Protein AF-A0A6C0JSK7-F1 (afdb_monomer_lite)

Structure (mmCIF, N/CA/C/O backbone):
data_AF-A0A6C0JSK7-F1
#
_entry.id   AF-A0A6C0JSK7-F1
#
loop_
_atom_site.group_PDB
_atom_site.id
_atom_site.type_symbol
_atom_site.label_atom_id
_atom_site.label_alt_id
_atom_site.label_comp_id
_atom_site.label_asym_id
_atom_site.label_entity_id
_atom_site.label_seq_id
_atom_site.pdbx_PDB_ins_code
_atom_site.Cartn_x
_atom_site.Cartn_y
_atom_site.Cartn_z
_atom_site.occupancy
_atom_site.B_iso_or_equiv
_atom_site.auth_seq_id
_atom_site.auth_comp_id
_atom_site.auth_asym_id
_atom_site.auth_atom_id
_atom_site.pdbx_PDB_model_num
ATOM 1 N N . MET A 1 1 ? -28.215 -14.464 7.475 1.00 39.47 1 MET A N 1
ATOM 2 C CA . MET A 1 1 ? -27.024 -13.595 7.660 1.00 39.47 1 MET A CA 1
ATOM 3 C C . MET A 1 1 ? -25.759 -14.105 6.947 1.00 39.47 1 MET A C 1
ATOM 5 O O . MET A 1 1 ? -24.919 -13.286 6.606 1.00 39.47 1 MET A O 1
ATOM 9 N N . THR A 1 2 ? -25.607 -15.402 6.641 1.00 40.16 2 THR A N 1
ATOM 10 C CA . THR A 1 2 ? -24.407 -15.973 5.979 1.00 40.16 2 THR A CA 1
ATOM 11 C C . THR A 1 2 ? -24.260 -15.628 4.491 1.00 40.16 2 THR A C 1
ATOM 13 O O . THR A 1 2 ? -23.139 -15.473 4.009 1.00 40.16 2 THR A O 1
ATOM 16 N N . THR A 1 3 ? -25.364 -15.455 3.760 1.00 34.56 3 THR A N 1
ATOM 17 C CA . THR A 1 3 ? -25.330 -15.153 2.319 1.00 34.56 3 THR A CA 1
ATOM 18 C C . THR A 1 3 ? -24.843 -13.730 2.043 1.00 34.56 3 THR A C 1
ATOM 20 O O . THR A 1 3 ? -23.932 -13.567 1.243 1.00 34.56 3 THR A O 1
ATOM 23 N N . GLN A 1 4 ? -25.347 -12.718 2.768 1.00 32.22 4 GLN A N 1
ATOM 24 C CA . GLN A 1 4 ? -24.944 -11.312 2.585 1.00 32.22 4 GLN A CA 1
ATOM 25 C C . GLN A 1 4 ? -23.478 -11.043 2.968 1.00 32.22 4 GLN A C 1
ATOM 27 O O . GLN A 1 4 ? -22.798 -10.302 2.262 1.00 32.22 4 GLN A O 1
ATOM 32 N N . ALA A 1 5 ? -22.963 -11.688 4.024 1.00 42.12 5 ALA A N 1
ATOM 33 C CA . ALA A 1 5 ? -21.549 -11.592 4.400 1.00 42.12 5 ALA A CA 1
ATOM 34 C C . ALA A 1 5 ? -20.620 -12.209 3.333 1.00 42.12 5 ALA A C 1
ATOM 36 O O . ALA A 1 5 ? -19.586 -11.630 3.002 1.00 42.12 5 ALA A O 1
ATOM 37 N N . LYS A 1 6 ? -21.018 -13.339 2.723 1.00 45.12 6 LYS A N 1
ATOM 38 C CA . LYS A 1 6 ? -20.301 -13.928 1.577 1.00 45.12 6 LYS A CA 1
ATOM 39 C C . LYS A 1 6 ? -20.329 -13.018 0.346 1.00 45.12 6 LYS A C 1
ATOM 41 O O . LYS A 1 6 ? -19.304 -12.870 -0.315 1.00 45.12 6 LYS A O 1
ATOM 46 N N . THR A 1 7 ? -21.469 -12.389 0.042 1.00 53.38 7 THR A N 1
ATOM 47 C CA . THR A 1 7 ? -21.585 -11.482 -1.113 1.00 53.38 7 THR A CA 1
ATOM 48 C C . THR A 1 7 ? -20.733 -10.223 -0.946 1.00 53.38 7 THR A C 1
ATOM 50 O O . THR A 1 7 ? -20.185 -9.736 -1.931 1.00 53.38 7 THR A O 1
ATOM 53 N N . GLN A 1 8 ? -20.585 -9.704 0.279 1.00 61.31 8 GLN A N 1
ATOM 54 C CA . GLN A 1 8 ? -19.670 -8.589 0.546 1.00 61.31 8 GLN A CA 1
ATOM 55 C C . GLN A 1 8 ? -18.198 -8.995 0.400 1.00 61.31 8 GLN A C 1
ATOM 57 O O . GLN A 1 8 ? -17.442 -8.266 -0.234 1.00 61.31 8 GLN A O 1
ATOM 62 N N . GLY A 1 9 ? -17.808 -10.185 0.874 1.00 77.75 9 GLY A N 1
ATOM 63 C CA . GLY A 1 9 ? -16.445 -10.697 0.686 1.00 77.75 9 GLY A CA 1
ATOM 64 C C . GLY A 1 9 ? -16.059 -10.856 -0.790 1.00 77.75 9 GLY A C 1
ATOM 65 O O . GLY A 1 9 ? -14.991 -10.414 -1.193 1.00 77.75 9 GLY A O 1
ATOM 66 N N . ALA A 1 10 ? -16.943 -11.412 -1.624 1.00 88.75 10 ALA A N 1
ATOM 67 C CA . ALA A 1 10 ? -16.668 -11.581 -3.056 1.00 88.75 10 ALA A CA 1
ATOM 68 C C . ALA A 1 10 ? -16.502 -10.240 -3.797 1.00 88.75 10 ALA A C 1
ATOM 70 O O . ALA A 1 10 ? -15.598 -10.096 -4.618 1.00 88.75 10 ALA A O 1
ATOM 71 N N . LYS A 1 11 ? -17.343 -9.243 -3.483 1.00 92.69 11 LYS A N 1
ATOM 72 C CA . LYS A 1 11 ? -17.223 -7.886 -4.045 1.00 92.69 11 LYS A CA 1
ATOM 73 C C . LYS A 1 11 ? -15.916 -7.216 -3.634 1.00 92.69 11 LYS A C 1
ATOM 75 O O . LYS A 1 11 ? -15.289 -6.578 -4.471 1.00 92.69 11 LYS A O 1
ATOM 80 N N . ALA A 1 12 ? -15.502 -7.396 -2.381 1.00 91.88 12 ALA A N 1
ATOM 81 C CA . ALA A 1 12 ? -14.246 -6.859 -1.881 1.00 91.88 12 ALA A CA 1
ATOM 82 C C . ALA A 1 12 ? -13.038 -7.461 -2.617 1.00 91.88 12 ALA A C 1
ATOM 84 O O . ALA A 1 12 ? -12.187 -6.724 -3.098 1.00 91.88 12 ALA A O 1
ATOM 85 N N . LEU A 1 13 ? -13.002 -8.787 -2.796 1.00 96.69 13 LEU A N 1
ATOM 86 C CA . LEU A 1 13 ? -11.926 -9.455 -3.541 1.00 96.69 13 LEU A CA 1
ATOM 87 C C . LEU A 1 13 ? -11.869 -9.019 -5.010 1.00 96.69 13 LEU A C 1
ATOM 89 O O . LEU A 1 13 ? -10.784 -8.788 -5.536 1.00 96.69 13 LEU A O 1
ATOM 93 N N . LEU A 1 14 ? -13.022 -8.868 -5.669 1.00 97.38 14 LEU A N 1
ATOM 94 C CA . LEU A 1 14 ? -13.073 -8.364 -7.042 1.00 97.38 14 LEU A CA 1
ATOM 95 C C . LEU A 1 14 ? -12.585 -6.911 -7.135 1.00 97.38 14 LEU A C 1
ATOM 97 O O . LEU A 1 14 ? -11.851 -6.574 -8.058 1.00 97.38 14 LEU A O 1
ATOM 101 N N . ALA A 1 15 ? -12.965 -6.060 -6.182 1.00 97.19 15 ALA A N 1
ATOM 102 C CA . ALA A 1 15 ? -12.489 -4.683 -6.119 1.00 97.19 15 ALA A CA 1
ATOM 103 C C . ALA A 1 15 ? -10.963 -4.622 -5.937 1.00 97.19 15 ALA A C 1
ATOM 105 O O . ALA A 1 15 ? -10.293 -3.890 -6.656 1.00 97.19 15 ALA A O 1
ATOM 106 N N . GLU A 1 16 ? -10.392 -5.450 -5.063 1.00 97.88 16 GLU A N 1
ATOM 107 C CA . GLU A 1 16 ? -8.939 -5.536 -4.880 1.00 97.88 16 GLU A CA 1
ATOM 108 C C . GLU A 1 16 ? -8.206 -6.065 -6.117 1.00 97.88 16 GLU A C 1
ATOM 110 O O . GLU A 1 16 ? -7.149 -5.545 -6.474 1.00 97.88 16 GLU A O 1
ATOM 115 N N . PHE A 1 17 ? -8.790 -7.042 -6.815 1.00 98.25 17 PHE A N 1
ATOM 116 C CA . PHE A 1 17 ? -8.276 -7.528 -8.095 1.00 98.25 17 PHE A CA 1
ATOM 117 C C . PHE A 1 17 ? -8.250 -6.415 -9.153 1.00 98.25 17 PHE A C 1
ATOM 119 O O . PHE A 1 17 ? -7.208 -6.167 -9.755 1.00 98.25 17 PHE A O 1
ATOM 126 N N . ILE A 1 18 ? -9.371 -5.708 -9.354 1.00 98.00 18 ILE A N 1
ATOM 127 C CA . ILE A 1 18 ? -9.482 -4.625 -10.348 1.00 98.00 18 ILE A CA 1
ATOM 128 C C . ILE A 1 18 ? -8.560 -3.458 -9.983 1.00 98.00 18 ILE A C 1
ATOM 130 O O . ILE A 1 18 ? -7.853 -2.940 -10.846 1.00 98.00 18 ILE A O 1
ATOM 134 N N . GLY A 1 19 ? -8.544 -3.056 -8.711 1.00 97.56 19 GLY A N 1
ATOM 135 C CA . GLY A 1 19 ? -7.705 -1.963 -8.233 1.00 97.56 19 GLY A CA 1
ATOM 136 C C . GLY A 1 19 ? -6.220 -2.264 -8.409 1.00 97.56 19 GLY A C 1
ATOM 137 O O . GLY A 1 19 ? -5.474 -1.417 -8.896 1.00 97.56 19 GLY A O 1
ATOM 138 N N . SER A 1 20 ? -5.790 -3.488 -8.085 1.00 97.12 20 SER A N 1
ATOM 139 C CA . SER A 1 20 ? -4.395 -3.889 -8.274 1.00 97.12 20 SER A CA 1
ATOM 140 C C . SER A 1 20 ? -4.028 -4.041 -9.750 1.00 97.12 20 SER A C 1
ATOM 142 O O . SER A 1 20 ? -2.941 -3.628 -10.145 1.00 97.12 20 SER A O 1
ATOM 144 N N . ALA A 1 21 ? -4.940 -4.542 -10.591 1.00 96.44 21 ALA A N 1
ATOM 145 C CA . ALA A 1 21 ? -4.739 -4.579 -12.038 1.00 96.44 21 ALA A CA 1
ATOM 146 C C . ALA A 1 21 ? -4.540 -3.168 -12.623 1.00 96.44 21 ALA A C 1
ATOM 148 O O . ALA A 1 21 ? -3.621 -2.951 -13.413 1.00 96.44 21 ALA A O 1
ATOM 149 N N . ALA A 1 22 ? -5.350 -2.195 -12.195 1.00 95.56 22 ALA A N 1
ATOM 150 C CA . ALA A 1 22 ? -5.208 -0.801 -12.608 1.00 95.56 22 ALA A CA 1
ATOM 151 C C . ALA A 1 22 ? -3.870 -0.199 -12.149 1.00 95.56 22 ALA A C 1
ATOM 153 O O . ALA A 1 22 ? -3.169 0.413 -12.956 1.00 95.56 22 ALA A O 1
ATOM 154 N N . LEU A 1 23 ? -3.496 -0.406 -10.880 1.00 94.50 23 LEU A N 1
ATOM 155 C CA . LEU A 1 23 ? -2.240 0.095 -10.316 1.00 94.50 23 LEU A CA 1
ATOM 156 C C . LEU A 1 23 ? -1.022 -0.498 -11.032 1.00 94.50 23 LEU A C 1
ATOM 158 O O . LEU A 1 23 ? -0.183 0.241 -11.539 1.00 94.50 23 LEU A O 1
ATOM 162 N N . VAL A 1 24 ? -0.937 -1.826 -11.111 1.00 92.12 24 VAL A N 1
ATOM 163 C CA . VAL A 1 24 ? 0.209 -2.523 -11.706 1.00 92.12 24 VAL A CA 1
ATOM 164 C C . VAL A 1 24 ? 0.300 -2.245 -13.202 1.00 92.12 24 VAL A C 1
ATOM 166 O O . VAL A 1 24 ? 1.378 -1.910 -13.680 1.00 92.12 24 VAL A O 1
ATOM 169 N N . GLY A 1 25 ? -0.811 -2.338 -13.940 1.00 87.75 25 GLY A N 1
ATOM 170 C CA . GLY A 1 25 ? -0.820 -2.105 -15.385 1.00 87.75 25 GLY A CA 1
ATOM 171 C C . GLY A 1 25 ? -0.467 -0.666 -15.753 1.00 87.75 25 GLY A C 1
ATOM 172 O O . GLY A 1 25 ? 0.363 -0.442 -16.633 1.00 87.75 25 GLY A O 1
ATOM 173 N N . GLY A 1 26 ? -1.049 0.312 -15.051 1.00 85.25 26 GLY A N 1
ATOM 174 C CA . GLY A 1 26 ? -0.762 1.723 -15.295 1.00 85.25 26 GLY A CA 1
ATOM 175 C C . GLY A 1 26 ? 0.680 2.098 -14.954 1.00 85.25 26 GLY A C 1
ATOM 176 O O . GLY A 1 26 ? 1.333 2.772 -15.751 1.00 85.25 26 GLY A O 1
ATOM 177 N N . CYS A 1 27 ? 1.206 1.604 -13.827 1.00 85.06 27 CYS A N 1
ATOM 178 C CA . CYS A 1 27 ? 2.604 1.816 -13.457 1.00 85.06 27 CYS A CA 1
ATOM 179 C C . CYS A 1 27 ? 3.582 1.124 -14.411 1.00 85.06 27 CYS A C 1
ATOM 181 O O . CYS A 1 27 ? 4.542 1.752 -14.844 1.00 85.06 27 CYS A O 1
ATOM 183 N N . ALA A 1 28 ? 3.331 -0.133 -14.788 1.00 79.25 28 ALA A N 1
ATOM 184 C CA . ALA A 1 28 ? 4.195 -0.872 -15.707 1.00 79.25 28 ALA A CA 1
ATOM 185 C C . ALA A 1 28 ? 4.307 -0.183 -17.075 1.00 79.25 28 ALA A C 1
ATOM 187 O O . ALA A 1 28 ? 5.405 -0.045 -17.612 1.00 79.25 28 ALA A O 1
ATOM 188 N N . TYR A 1 29 ? 3.180 0.287 -17.621 1.00 78.69 29 TYR A N 1
ATOM 189 C CA . TYR A 1 29 ? 3.157 0.967 -18.915 1.00 78.69 29 TYR A CA 1
ATOM 190 C C . TYR A 1 29 ? 3.913 2.301 -18.891 1.00 78.69 29 TYR A C 1
ATOM 192 O O . TYR A 1 29 ? 4.701 2.581 -19.795 1.00 78.69 29 TYR A O 1
ATOM 200 N N . ILE A 1 30 ? 3.670 3.141 -17.875 1.00 80.19 30 ILE A N 1
ATOM 201 C CA . ILE A 1 30 ? 4.287 4.471 -17.823 1.00 80.19 30 ILE A CA 1
ATOM 202 C C . ILE A 1 30 ? 5.789 4.382 -17.534 1.00 80.19 30 ILE A C 1
ATOM 204 O O . ILE A 1 30 ? 6.560 5.092 -18.177 1.00 80.19 30 ILE A O 1
ATOM 208 N N . LEU A 1 31 ? 6.204 3.461 -16.654 1.00 80.38 31 LEU A N 1
ATOM 209 C CA . LEU A 1 31 ? 7.613 3.233 -16.343 1.00 80.38 31 LEU A CA 1
ATOM 210 C C . LEU A 1 31 ? 8.376 2.810 -17.599 1.00 80.38 31 LEU A C 1
ATOM 212 O O . LEU A 1 31 ? 9.330 3.482 -17.958 1.00 80.38 31 LEU A O 1
ATOM 216 N N . ARG A 1 32 ? 7.872 1.830 -18.357 1.00 78.12 32 ARG A N 1
ATOM 217 C CA . ARG A 1 32 ? 8.492 1.371 -19.617 1.00 78.12 32 ARG A CA 1
ATOM 218 C C . ARG A 1 32 ? 8.780 2.472 -20.623 1.00 78.12 32 ARG A C 1
ATOM 220 O O . ARG A 1 32 ? 9.708 2.365 -21.423 1.00 78.12 32 ARG A O 1
ATOM 227 N N . LYS A 1 33 ? 7.930 3.493 -20.651 1.00 76.31 33 LYS A N 1
ATOM 228 C CA . LYS A 1 33 ? 8.009 4.546 -21.656 1.00 76.31 33 LYS A CA 1
ATOM 229 C C . LYS A 1 33 ? 8.884 5.722 -21.223 1.00 76.31 33 LYS A C 1
ATOM 231 O O . LYS A 1 33 ? 9.318 6.482 -22.086 1.00 76.31 33 LYS A O 1
ATOM 236 N N . TYR A 1 34 ? 9.091 5.914 -19.920 1.00 78.50 34 TYR A N 1
ATOM 237 C CA . TYR A 1 34 ? 9.618 7.173 -19.392 1.00 78.50 34 TYR A CA 1
ATOM 238 C C . TYR A 1 34 ? 10.678 7.021 -18.281 1.00 78.50 34 TYR A C 1
ATOM 240 O O . TYR A 1 34 ? 11.296 8.019 -17.917 1.00 78.50 34 TYR A O 1
ATOM 248 N N . SER A 1 35 ? 10.943 5.833 -17.738 1.00 75.19 35 SER A N 1
ATOM 249 C CA . SER A 1 35 ? 11.836 5.632 -16.578 1.00 75.19 35 SER A CA 1
ATOM 250 C C . SER A 1 35 ? 13.305 6.033 -16.795 1.00 75.19 35 SER A C 1
ATOM 252 O O . SER A 1 35 ? 14.008 6.255 -15.811 1.00 75.19 35 SER A O 1
ATOM 254 N N . ASP A 1 36 ? 13.759 6.199 -18.042 1.00 77.94 36 ASP A N 1
ATOM 255 C CA . ASP A 1 36 ? 15.156 6.515 -18.390 1.00 77.94 36 ASP A CA 1
ATOM 256 C C . ASP A 1 36 ? 15.634 7.904 -17.927 1.00 77.94 36 ASP A C 1
ATOM 258 O O . ASP A 1 36 ? 16.825 8.219 -17.969 1.00 77.94 36 ASP A O 1
ATOM 262 N N . THR A 1 37 ? 14.717 8.780 -17.508 1.00 84.75 37 THR A N 1
ATOM 263 C CA . THR A 1 37 ? 15.039 10.151 -17.087 1.00 84.75 37 THR A CA 1
ATOM 264 C C . THR A 1 37 ? 14.344 10.512 -15.783 1.00 84.75 37 THR A C 1
ATOM 266 O O . THR A 1 37 ? 13.232 10.062 -15.514 1.00 84.75 37 THR A O 1
ATOM 269 N N . LEU A 1 38 ? 14.937 11.425 -15.005 1.00 84.06 38 LEU A N 1
ATOM 270 C CA . LEU A 1 38 ? 14.305 11.944 -13.786 1.00 84.06 38 LEU A CA 1
ATOM 271 C C . LEU A 1 38 ? 12.900 12.509 -14.056 1.00 84.06 38 LEU A C 1
ATOM 273 O O . LEU A 1 38 ? 11.972 12.237 -13.299 1.00 84.06 38 LEU A O 1
ATOM 277 N N . ASN A 1 39 ? 12.721 13.242 -15.160 1.00 87.44 39 ASN A N 1
ATOM 278 C CA . ASN A 1 39 ? 11.414 13.777 -15.550 1.00 87.44 39 ASN A CA 1
ATOM 279 C C . ASN A 1 39 ? 10.381 12.667 -15.748 1.00 87.44 39 ASN A C 1
ATOM 281 O O . ASN A 1 39 ? 9.235 12.798 -15.324 1.00 87.44 39 ASN A O 1
ATOM 285 N N . GLY A 1 40 ? 10.777 11.565 -16.373 1.00 87.06 40 GLY A N 1
ATOM 286 C CA . GLY A 1 40 ? 9.868 10.461 -16.594 1.00 87.06 40 GLY A CA 1
ATOM 287 C C . GLY A 1 40 ? 9.611 9.605 -15.352 1.00 87.06 40 GLY A C 1
ATOM 288 O O . GLY A 1 40 ? 8.491 9.122 -15.193 1.00 87.06 40 GLY A O 1
ATOM 289 N N . ILE A 1 41 ? 10.552 9.523 -14.403 1.00 87.56 41 ILE A N 1
ATOM 290 C CA . ILE A 1 41 ? 10.294 8.964 -13.062 1.00 87.56 41 ILE A CA 1
ATOM 291 C C . ILE A 1 41 ? 9.280 9.837 -12.305 1.00 87.56 41 ILE A C 1
ATOM 293 O O . ILE A 1 41 ? 8.348 9.305 -11.698 1.00 87.56 41 ILE A O 1
ATOM 297 N N . ILE A 1 42 ? 9.399 11.169 -12.379 1.00 91.25 42 ILE A N 1
ATOM 298 C CA . ILE A 1 42 ? 8.431 12.106 -11.781 1.00 91.25 42 ILE A CA 1
ATOM 299 C C . ILE A 1 42 ? 7.037 11.889 -12.379 1.00 91.25 42 ILE A C 1
ATOM 301 O O . ILE A 1 42 ? 6.072 11.708 -11.635 1.00 91.25 42 ILE A O 1
ATOM 305 N N . VAL A 1 43 ? 6.924 11.851 -13.712 1.00 91.44 43 VAL A N 1
ATOM 306 C CA . VAL A 1 43 ? 5.647 11.601 -14.403 1.00 91.44 43 VAL A CA 1
ATOM 307 C C . VAL A 1 43 ? 5.073 10.239 -14.013 1.00 91.44 43 VAL A C 1
ATOM 309 O O . VAL A 1 43 ? 3.896 10.155 -13.665 1.00 91.44 43 VAL A O 1
ATOM 312 N N . SER A 1 44 ? 5.899 9.192 -14.005 1.00 90.19 44 SER A N 1
ATOM 313 C CA . SER A 1 44 ? 5.481 7.836 -13.632 1.00 90.19 44 SER A CA 1
ATOM 314 C C . SER A 1 44 ? 4.929 7.788 -12.211 1.00 90.19 44 SER A C 1
ATOM 316 O O . SER A 1 44 ? 3.849 7.249 -11.978 1.00 90.19 44 SER A O 1
ATOM 318 N N . SER A 1 45 ? 5.626 8.429 -11.275 1.00 93.38 45 SER A N 1
ATOM 319 C CA . SER A 1 45 ? 5.233 8.473 -9.868 1.00 93.38 45 SER A CA 1
ATOM 320 C C . SER A 1 45 ? 3.913 9.219 -9.663 1.00 93.38 45 SER A C 1
ATOM 322 O O . SER A 1 45 ? 3.040 8.748 -8.933 1.00 93.38 45 SER A O 1
ATOM 324 N N . LEU A 1 46 ? 3.717 10.349 -10.353 1.00 95.31 46 LEU A N 1
ATOM 325 C CA . LEU A 1 46 ? 2.463 11.106 -10.311 1.00 95.31 46 LEU A CA 1
ATOM 326 C C . LEU A 1 46 ? 1.291 10.325 -10.913 1.00 95.31 46 LEU A C 1
ATOM 328 O O . LEU A 1 46 ? 0.208 10.316 -10.330 1.00 95.31 46 LEU A O 1
ATOM 332 N N . VAL A 1 47 ? 1.497 9.646 -12.045 1.00 94.62 47 VAL A N 1
ATOM 333 C CA . VAL A 1 47 ? 0.468 8.808 -12.681 1.00 94.62 47 VAL A CA 1
ATOM 334 C C . VAL A 1 47 ? 0.077 7.654 -11.762 1.00 94.62 47 VAL A C 1
ATOM 336 O O . VAL A 1 47 ? -1.109 7.444 -11.518 1.00 94.62 47 VAL A O 1
ATOM 339 N N . CYS A 1 48 ? 1.050 6.946 -11.191 1.00 94.06 48 CYS A N 1
ATOM 340 C CA . CYS A 1 48 ? 0.782 5.872 -10.243 1.00 94.06 48 CYS A CA 1
ATOM 341 C C . CYS A 1 48 ? 0.043 6.364 -8.993 1.00 94.06 48 CYS A C 1
ATOM 343 O O . CYS A 1 48 ? -0.945 5.756 -8.583 1.00 94.06 48 CYS A O 1
ATOM 345 N N . GLY A 1 49 ? 0.452 7.500 -8.421 1.00 96.81 49 GLY A N 1
ATOM 346 C CA . GLY A 1 49 ? -0.262 8.116 -7.303 1.00 96.81 49 GLY A CA 1
ATOM 347 C C . GLY A 1 49 ? -1.692 8.533 -7.657 1.00 96.81 49 GLY A C 1
ATOM 348 O O . GLY A 1 49 ? -2.616 8.313 -6.872 1.00 96.81 49 GLY A O 1
ATOM 349 N N . ALA A 1 50 ? -1.912 9.066 -8.862 1.00 97.50 50 ALA A N 1
ATOM 350 C CA . ALA A 1 50 ? -3.248 9.385 -9.359 1.00 97.50 50 ALA A CA 1
ATOM 351 C C . ALA A 1 50 ? -4.115 8.126 -9.531 1.00 97.50 50 ALA A C 1
ATOM 353 O O . ALA A 1 50 ? -5.303 8.157 -9.208 1.00 97.50 50 ALA A O 1
ATOM 354 N N . ILE A 1 51 ? -3.530 7.006 -9.971 1.00 96.94 51 ILE A N 1
ATOM 355 C CA . ILE A 1 51 ? -4.224 5.714 -10.038 1.00 96.94 51 ILE A CA 1
ATOM 356 C C . ILE A 1 51 ? -4.607 5.236 -8.636 1.00 96.94 51 ILE A C 1
ATOM 358 O O . ILE A 1 51 ? -5.751 4.832 -8.445 1.00 96.94 51 ILE A O 1
ATOM 362 N N . VAL A 1 52 ? -3.715 5.331 -7.643 1.00 97.38 52 VAL A N 1
ATOM 363 C CA . VAL A 1 52 ? -4.047 5.003 -6.244 1.00 97.38 52 VAL A CA 1
ATOM 364 C C . VAL A 1 52 ? -5.227 5.845 -5.753 1.00 97.38 52 VAL A C 1
ATOM 366 O O . VAL A 1 52 ? -6.187 5.295 -5.214 1.00 97.38 52 VAL A O 1
ATOM 369 N N . ALA A 1 53 ? -5.212 7.158 -5.998 1.00 97.38 53 ALA A N 1
ATOM 370 C CA . ALA A 1 53 ? -6.330 8.028 -5.637 1.00 97.38 53 ALA A CA 1
ATOM 371 C C . ALA A 1 53 ? -7.636 7.612 -6.334 1.00 97.38 53 ALA A C 1
ATOM 373 O O . ALA A 1 53 ? -8.680 7.524 -5.688 1.00 97.38 53 ALA A O 1
ATOM 374 N N . ALA A 1 54 ? -7.584 7.316 -7.636 1.00 97.12 54 ALA A N 1
ATOM 375 C CA . ALA A 1 54 ? -8.744 6.871 -8.403 1.00 97.12 54 ALA A CA 1
ATOM 376 C C . ALA A 1 54 ? -9.291 5.529 -7.894 1.00 97.12 54 ALA A C 1
ATOM 378 O O . ALA A 1 54 ? -10.503 5.382 -7.738 1.00 97.12 54 ALA A O 1
ATOM 379 N N . VAL A 1 55 ? -8.417 4.569 -7.588 1.00 96.75 55 VAL A N 1
ATOM 380 C CA . VAL A 1 55 ? -8.781 3.273 -7.000 1.00 96.75 55 VAL A CA 1
ATOM 381 C C . VAL A 1 55 ? -9.500 3.474 -5.674 1.00 96.75 55 VAL A C 1
ATOM 383 O O . VAL A 1 55 ? -10.576 2.913 -5.486 1.00 96.75 55 VAL A O 1
ATOM 386 N N . ILE A 1 56 ? -8.973 4.317 -4.786 1.00 94.62 56 ILE A N 1
ATOM 387 C CA . ILE A 1 56 ? -9.624 4.611 -3.506 1.00 94.62 56 ILE A CA 1
ATOM 388 C C . ILE A 1 56 ? -10.998 5.244 -3.759 1.00 94.62 56 ILE A C 1
ATOM 390 O O . ILE A 1 56 ? -12.008 4.692 -3.338 1.00 94.62 56 ILE A O 1
ATOM 394 N N . TYR A 1 57 ? -11.093 6.325 -4.535 1.00 94.12 57 TYR A N 1
ATOM 395 C CA . TYR A 1 57 ? -12.381 6.997 -4.753 1.00 94.12 57 TYR A CA 1
ATOM 396 C C . TYR A 1 57 ? -13.444 6.128 -5.440 1.00 94.12 57 TYR A C 1
ATOM 398 O O . TYR A 1 57 ? -14.640 6.343 -5.239 1.00 94.12 57 TYR A O 1
ATOM 406 N N . THR A 1 58 ? -13.041 5.147 -6.248 1.00 94.44 58 THR A N 1
ATOM 407 C CA . THR A 1 58 ? -13.981 4.306 -7.003 1.00 94.44 58 THR A CA 1
ATOM 408 C C . THR A 1 58 ? -14.312 2.982 -6.313 1.00 94.44 58 THR A C 1
ATOM 410 O O . THR A 1 58 ? -15.439 2.490 -6.453 1.00 94.44 58 THR A O 1
ATOM 413 N N . LEU A 1 59 ? -13.369 2.410 -5.555 1.00 93.25 59 LEU A N 1
ATOM 414 C CA . LEU A 1 59 ? -13.452 1.048 -5.016 1.00 93.25 59 LEU A CA 1
ATOM 415 C C . LEU A 1 59 ? -13.451 0.971 -3.480 1.00 93.25 59 LEU A C 1
ATOM 417 O O . LEU A 1 59 ? -13.806 -0.084 -2.950 1.00 93.25 59 LEU A O 1
ATOM 421 N N . ASP A 1 60 ? -13.157 2.062 -2.759 1.00 87.50 60 ASP A N 1
ATOM 422 C CA . ASP A 1 60 ? -13.148 2.099 -1.284 1.00 87.50 60 ASP A CA 1
ATOM 423 C C . ASP A 1 60 ? -14.446 1.552 -0.673 1.00 87.50 60 ASP A C 1
ATOM 425 O O . ASP A 1 60 ? -14.411 0.662 0.175 1.00 87.50 60 ASP A O 1
ATOM 429 N N . LYS A 1 61 ? -15.606 1.945 -1.217 1.00 83.19 61 LYS A N 1
ATOM 430 C CA . LYS A 1 61 ? -16.928 1.468 -0.766 1.00 83.19 61 LYS A CA 1
ATOM 431 C C . LYS A 1 61 ? -17.117 -0.056 -0.786 1.00 83.19 61 LYS A C 1
ATOM 433 O O . LYS A 1 61 ? -18.073 -0.553 -0.192 1.00 83.19 61 LYS A O 1
ATOM 438 N N . TYR A 1 62 ? -16.284 -0.790 -1.524 1.00 88.00 62 TYR A N 1
ATOM 439 C CA . TYR A 1 62 ? -16.360 -2.246 -1.626 1.00 88.00 62 TYR A CA 1
ATOM 440 C C . TYR A 1 62 ? -15.283 -2.953 -0.811 1.00 88.00 62 TYR A C 1
ATOM 442 O O . TYR A 1 62 ? -15.576 -4.009 -0.251 1.00 88.00 62 TYR A O 1
ATOM 450 N N . SER A 1 63 ? -14.060 -2.416 -0.767 1.00 88.31 63 SER A N 1
ATOM 451 C CA . SER A 1 63 ? -12.915 -3.113 -0.172 1.00 88.31 63 SER A CA 1
ATOM 452 C C . SER A 1 63 ? -12.028 -2.278 0.753 1.00 88.31 63 SER A C 1
ATOM 454 O O . SER A 1 63 ? -11.197 -2.855 1.449 1.00 88.31 63 SER A O 1
ATOM 456 N N . GLY A 1 64 ? -12.171 -0.955 0.789 1.00 87.00 64 GLY A N 1
ATOM 457 C CA . GLY A 1 64 ? -11.164 -0.055 1.360 1.00 87.00 64 GLY A CA 1
ATOM 458 C C . GLY A 1 64 ? -10.093 0.395 0.355 1.00 87.00 64 GLY A C 1
ATOM 459 O O . GLY A 1 64 ? -9.222 1.187 0.701 1.00 87.00 64 GLY A O 1
ATOM 460 N N . GLY A 1 65 ? -10.132 -0.120 -0.884 1.00 93.62 65 GLY A N 1
ATOM 461 C CA . GLY A 1 65 ? -9.264 0.313 -1.980 1.00 93.62 65 GLY A CA 1
ATOM 462 C C . GLY A 1 65 ? -7.770 0.117 -1.710 1.00 93.62 65 GLY A C 1
ATOM 463 O O . GLY A 1 65 ? -6.983 1.009 -2.016 1.00 93.62 65 GLY A O 1
ATOM 464 N N . HIS A 1 66 ? -7.364 -1.015 -1.120 1.00 95.50 66 HIS A N 1
ATOM 465 C CA . HIS A 1 66 ? -5.958 -1.230 -0.769 1.00 95.50 66 HIS A CA 1
ATOM 466 C C . HIS A 1 66 ? -5.088 -1.398 -2.020 1.00 95.50 66 HIS A C 1
ATOM 468 O O . HIS A 1 66 ? -4.013 -0.808 -2.097 1.00 95.50 66 HIS A O 1
ATOM 474 N N . ALA A 1 67 ? -5.526 -2.241 -2.964 1.00 96.88 67 ALA A N 1
ATOM 475 C CA . ALA A 1 67 ? -4.869 -2.608 -4.225 1.00 96.88 67 ALA A CA 1
ATOM 476 C C . ALA A 1 67 ? -3.396 -3.057 -4.112 1.00 96.88 67 ALA A C 1
ATOM 478 O O . ALA A 1 67 ? -2.709 -3.228 -5.124 1.00 96.88 67 ALA A O 1
ATOM 479 N N . ASN A 1 68 ? -2.911 -3.279 -2.888 1.00 96.88 68 ASN A N 1
ATOM 480 C CA . ASN A 1 68 ? -1.505 -3.446 -2.560 1.00 96.88 68 ASN A CA 1
ATOM 481 C C . ASN A 1 68 ? -1.323 -4.419 -1.372 1.00 96.88 68 ASN A C 1
ATOM 483 O O . ASN A 1 68 ? -1.899 -4.193 -0.292 1.00 96.88 68 ASN A O 1
ATOM 487 N N . PRO A 1 69 ? -0.480 -5.461 -1.526 1.00 97.88 69 PRO A N 1
ATOM 488 C CA . PRO A 1 69 ? -0.211 -6.423 -0.462 1.00 97.88 69 PRO A CA 1
ATOM 489 C C . PRO A 1 69 ? 0.351 -5.810 0.825 1.00 97.88 69 PRO A C 1
ATOM 491 O O . PRO A 1 69 ? -0.061 -6.212 1.914 1.00 97.88 69 PRO A O 1
ATOM 494 N N . MET A 1 70 ? 1.234 -4.808 0.731 1.00 97.62 70 MET A N 1
ATOM 495 C CA . MET A 1 70 ? 1.833 -4.170 1.912 1.00 97.62 70 MET A CA 1
ATOM 496 C C . MET A 1 70 ? 0.823 -3.324 2.680 1.00 97.62 70 MET A C 1
ATOM 498 O O . MET A 1 70 ? 0.851 -3.309 3.909 1.00 97.62 70 MET A O 1
ATOM 502 N N . VAL A 1 71 ? -0.121 -2.681 1.990 1.00 97.88 71 VAL A N 1
ATOM 503 C CA . VAL A 1 71 ? -1.227 -1.965 2.647 1.00 97.88 71 VAL A CA 1
ATOM 504 C C . VAL A 1 71 ? -2.118 -2.961 3.384 1.00 97.88 71 VAL A C 1
ATOM 506 O O . VAL A 1 71 ? -2.404 -2.789 4.566 1.00 97.88 71 VAL A O 1
ATOM 509 N N . SER A 1 72 ? -2.485 -4.062 2.728 1.00 97.56 72 SER A N 1
ATOM 510 C CA . SER A 1 72 ? -3.332 -5.101 3.327 1.00 97.56 72 SER A CA 1
ATOM 511 C C . SER A 1 72 ? -2.689 -5.750 4.549 1.00 97.56 72 SER A C 1
ATOM 513 O O . SER A 1 72 ? -3.348 -5.932 5.576 1.00 97.56 72 SER A O 1
ATOM 515 N N . LEU A 1 73 ? -1.387 -6.028 4.476 1.00 98.25 73 LEU A N 1
ATOM 516 C CA . LEU A 1 73 ? -0.599 -6.488 5.611 1.00 98.25 73 LEU A CA 1
ATOM 517 C C . LEU A 1 73 ? -0.638 -5.481 6.770 1.00 98.25 73 LEU A C 1
ATOM 519 O O . LEU A 1 73 ? -0.910 -5.871 7.905 1.00 98.25 73 LEU A O 1
ATOM 523 N N . GLY A 1 74 ? -0.438 -4.192 6.493 1.00 97.38 74 GLY A N 1
ATOM 524 C CA . GLY A 1 74 ? -0.414 -3.140 7.511 1.00 97.38 74 GLY A CA 1
ATOM 525 C C . GLY A 1 74 ? -1.775 -2.937 8.173 1.00 97.38 74 GLY A C 1
ATOM 526 O O . GLY A 1 74 ? -1.873 -2.784 9.391 1.00 97.38 74 GLY A O 1
ATOM 527 N N . PHE A 1 75 ? -2.863 -3.025 7.407 1.00 94.00 75 PHE A N 1
ATOM 528 C CA . PHE A 1 75 ? -4.227 -2.990 7.938 1.00 94.00 75 PHE A CA 1
ATOM 529 C C . PHE A 1 75 ? -4.547 -4.209 8.815 1.00 94.00 75 PHE A C 1
ATOM 531 O O . PHE A 1 75 ? -5.201 -4.072 9.853 1.00 94.00 75 PHE A O 1
ATOM 538 N N . ALA A 1 76 ? -4.059 -5.397 8.455 1.00 93.38 76 ALA A N 1
ATOM 539 C CA . ALA A 1 76 ? -4.205 -6.584 9.293 1.00 93.38 76 ALA A CA 1
ATOM 540 C C . ALA A 1 76 ? -3.384 -6.467 10.587 1.00 93.38 76 ALA A C 1
ATOM 542 O O . ALA A 1 76 ? -3.913 -6.610 11.693 1.00 93.38 76 ALA A O 1
ATOM 543 N N . ALA A 1 77 ? -2.106 -6.105 10.457 1.00 95.94 77 ALA A N 1
ATOM 544 C CA . ALA A 1 77 ? -1.188 -5.918 11.571 1.00 95.94 77 ALA A CA 1
ATOM 545 C C . ALA A 1 77 ? -1.631 -4.785 12.508 1.00 95.94 77 ALA A C 1
ATOM 547 O O . ALA A 1 77 ? -1.470 -4.895 13.717 1.00 95.94 77 ALA A O 1
ATOM 548 N N . SER A 1 78 ? -2.273 -3.731 12.008 1.00 90.94 78 SER A N 1
ATOM 549 C CA . SER A 1 78 ? -2.818 -2.638 12.829 1.00 90.94 78 SER A CA 1
ATOM 550 C C . SER A 1 78 ? -4.123 -3.002 13.550 1.00 90.94 78 SER A C 1
ATOM 552 O O . SER A 1 78 ? -4.554 -2.272 14.440 1.00 90.94 78 SER A O 1
ATOM 554 N N . GLY A 1 79 ? -4.737 -4.146 13.223 1.00 85.50 79 GLY A N 1
ATOM 555 C CA . GLY A 1 79 ? -6.019 -4.582 13.783 1.00 85.50 79 GLY A CA 1
ATOM 556 C C . GLY A 1 79 ? -7.243 -3.952 13.108 1.00 85.50 79 GLY A C 1
ATOM 557 O O . GLY A 1 79 ? -8.353 -4.063 13.631 1.00 85.50 79 GLY A O 1
ATOM 558 N N . ARG A 1 80 ? -7.060 -3.294 11.957 1.00 83.25 80 ARG A N 1
ATOM 559 C CA . ARG A 1 80 ? -8.142 -2.695 11.159 1.00 83.25 80 ARG A CA 1
ATOM 560 C C . ARG A 1 80 ? -8.778 -3.673 10.171 1.00 83.25 80 ARG A C 1
ATOM 562 O O . ARG A 1 80 ? -9.882 -3.420 9.702 1.00 83.25 80 ARG A O 1
ATOM 569 N N . MET A 1 81 ? -8.125 -4.801 9.903 1.00 85.06 81 MET A N 1
ATOM 570 C CA . MET A 1 81 ? -8.615 -5.870 9.035 1.00 85.06 81 MET A CA 1
ATOM 571 C C . MET A 1 81 ? -8.332 -7.246 9.654 1.00 85.06 81 MET A C 1
ATOM 573 O O . MET A 1 81 ? -7.354 -7.429 10.372 1.00 85.06 81 MET A O 1
ATOM 577 N N . SER A 1 82 ? -9.192 -8.234 9.390 1.00 85.81 82 SER A N 1
ATOM 578 C CA . SER A 1 82 ? -8.915 -9.619 9.799 1.00 85.81 82 SER A CA 1
ATOM 579 C C . SER A 1 82 ? -7.818 -10.242 8.930 1.00 85.81 82 SER A C 1
ATOM 581 O O . SER A 1 82 ? -7.798 -10.026 7.720 1.00 85.81 82 SER A O 1
ATOM 583 N N . TRP A 1 83 ? -6.966 -11.083 9.515 1.00 89.88 83 TRP A N 1
ATOM 584 C CA . TRP A 1 83 ? -5.905 -11.780 8.780 1.00 89.88 83 TRP A CA 1
ATOM 585 C C . TRP A 1 83 ? -6.424 -12.656 7.629 1.00 89.88 83 TRP A C 1
ATOM 587 O O . TRP A 1 83 ? -5.802 -12.702 6.573 1.00 89.88 83 TRP A O 1
ATOM 597 N N . GLY A 1 84 ? -7.588 -13.298 7.791 1.00 87.75 84 GLY A N 1
ATOM 598 C CA . GLY A 1 84 ? -8.200 -14.101 6.725 1.00 87.75 84 GLY A CA 1
ATOM 599 C C . GLY A 1 84 ? -8.626 -13.263 5.514 1.00 87.75 84 GLY A C 1
ATOM 600 O O . GLY A 1 84 ? -8.374 -13.652 4.377 1.00 87.75 84 GLY A O 1
ATOM 601 N N . LEU A 1 85 ? -9.214 -12.084 5.750 1.00 87.69 85 LEU A N 1
ATOM 602 C CA . LEU A 1 85 ? -9.550 -11.151 4.669 1.00 87.69 85 LEU A CA 1
ATOM 603 C C . LEU A 1 85 ? -8.288 -10.575 4.016 1.00 87.69 85 LEU A C 1
ATOM 605 O O . LEU A 1 85 ? -8.228 -10.494 2.795 1.00 87.69 85 LEU A O 1
ATOM 609 N N . ALA A 1 86 ? -7.268 -10.257 4.818 1.00 92.81 86 ALA A N 1
ATOM 610 C CA . ALA A 1 86 ? -5.977 -9.778 4.334 1.00 92.81 86 ALA A CA 1
ATOM 611 C C . ALA A 1 86 ? -5.318 -10.770 3.371 1.00 92.81 86 ALA A C 1
ATOM 613 O O . ALA A 1 86 ? -4.851 -10.376 2.308 1.00 92.81 86 ALA A O 1
ATOM 614 N N . ALA A 1 87 ? -5.327 -12.062 3.711 1.00 96.00 87 ALA A N 1
ATOM 615 C CA . ALA A 1 87 ? -4.817 -13.112 2.837 1.00 96.00 87 ALA A CA 1
ATOM 616 C C . ALA A 1 87 ? -5.594 -13.169 1.511 1.00 96.00 87 ALA A C 1
ATOM 618 O O . ALA A 1 87 ? -4.986 -13.231 0.445 1.00 96.00 87 ALA A O 1
ATOM 619 N N . GLY A 1 88 ? -6.928 -13.075 1.565 1.00 96.25 88 GLY A N 1
ATOM 620 C CA . GLY A 1 88 ? -7.760 -12.992 0.363 1.00 96.25 88 GLY A CA 1
ATOM 621 C C . GLY A 1 88 ? -7.432 -11.772 -0.503 1.00 96.25 88 GLY A C 1
ATOM 622 O O . GLY A 1 88 ? -7.302 -11.905 -1.717 1.00 96.25 88 GLY A O 1
ATOM 623 N N . TYR A 1 89 ? -7.241 -10.605 0.116 1.00 97.38 89 TYR A N 1
ATOM 624 C CA . TYR A 1 89 ? -6.852 -9.368 -0.565 1.00 97.38 89 TYR A CA 1
ATOM 625 C C . TYR A 1 89 ? -5.503 -9.516 -1.256 1.00 97.38 89 TYR A C 1
ATOM 627 O O . TYR A 1 89 ? -5.405 -9.226 -2.441 1.00 97.38 89 TYR A O 1
ATOM 635 N N . ILE A 1 90 ? -4.493 -10.028 -0.550 1.00 97.94 90 ILE A N 1
ATOM 636 C CA . ILE A 1 90 ? -3.149 -10.240 -1.099 1.00 97.94 90 ILE A CA 1
ATOM 637 C C . ILE A 1 90 ? -3.211 -11.155 -2.324 1.00 97.94 90 ILE A C 1
ATOM 639 O O . ILE A 1 90 ? -2.634 -10.831 -3.356 1.00 97.94 90 ILE A O 1
ATOM 643 N N . ILE A 1 91 ? -3.961 -12.259 -2.256 1.00 97.69 91 ILE A N 1
ATOM 644 C CA . ILE A 1 91 ? -4.141 -13.160 -3.403 1.00 97.69 91 ILE A CA 1
ATOM 645 C C . ILE A 1 91 ? -4.819 -12.427 -4.568 1.00 97.69 91 ILE A C 1
ATOM 647 O O . ILE A 1 91 ? -4.330 -12.488 -5.693 1.00 97.69 91 ILE A O 1
ATOM 651 N N . ALA A 1 92 ? -5.915 -11.707 -4.311 1.00 97.94 92 ALA A N 1
ATOM 652 C CA . ALA A 1 92 ? -6.626 -10.954 -5.342 1.00 97.94 92 ALA A CA 1
ATOM 653 C C . ALA A 1 92 ? -5.740 -9.882 -5.998 1.00 97.94 92 ALA A C 1
ATOM 655 O O . ALA A 1 92 ? -5.759 -9.734 -7.217 1.00 97.94 92 ALA A O 1
ATOM 656 N N . GLN A 1 93 ? -4.926 -9.184 -5.206 1.00 98.00 93 GLN A N 1
ATOM 657 C CA . GLN A 1 93 ? -3.999 -8.152 -5.670 1.00 98.00 93 GLN A CA 1
ATOM 658 C 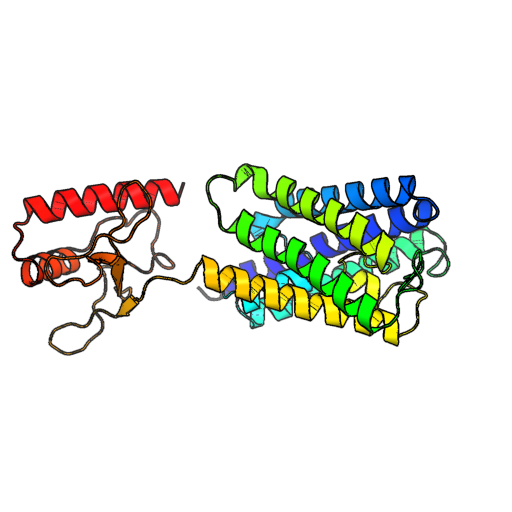C . GLN A 1 93 ? -2.882 -8.741 -6.534 1.00 98.00 93 GLN A C 1
ATOM 660 O O . GLN A 1 93 ? -2.590 -8.227 -7.612 1.00 98.00 93 GLN A O 1
ATOM 665 N N . LEU A 1 94 ? -2.281 -9.854 -6.100 1.00 97.00 94 LEU A N 1
ATOM 666 C CA . LEU A 1 94 ? -1.257 -10.547 -6.881 1.00 97.00 94 LEU A CA 1
ATOM 667 C C . LEU A 1 94 ? -1.828 -11.028 -8.223 1.00 97.00 94 LEU A C 1
ATOM 669 O O . LEU A 1 94 ? -1.227 -10.780 -9.264 1.00 97.00 94 LEU A O 1
ATOM 673 N N . LEU A 1 95 ? -3.015 -11.646 -8.220 1.00 97.38 95 LEU A N 1
ATOM 674 C CA . LEU A 1 95 ? -3.675 -12.105 -9.446 1.00 97.38 95 LEU A CA 1
ATOM 675 C C . LEU A 1 95 ? -4.043 -10.945 -10.380 1.00 97.38 95 LEU A C 1
ATOM 677 O O . LEU A 1 95 ? -3.804 -11.035 -11.583 1.00 97.38 95 LEU A O 1
ATOM 681 N N . GLY A 1 96 ? -4.592 -9.854 -9.839 1.00 97.25 96 GLY A N 1
ATOM 682 C CA . GLY A 1 96 ? -4.952 -8.664 -10.612 1.00 97.25 96 GLY A CA 1
ATOM 683 C C . GLY A 1 96 ? -3.743 -8.048 -11.300 1.00 97.25 96 GLY A C 1
ATOM 684 O O . GLY A 1 96 ? -3.770 -7.788 -12.503 1.00 97.25 96 GLY A O 1
ATOM 685 N N . GLY A 1 97 ? -2.646 -7.890 -10.561 1.00 94.75 97 GLY A N 1
ATOM 686 C CA . GLY A 1 97 ? -1.411 -7.370 -11.127 1.00 94.75 97 GLY A CA 1
ATOM 687 C C . GLY A 1 97 ? -0.775 -8.286 -12.170 1.00 94.75 97 GLY A C 1
ATOM 688 O O . GLY A 1 97 ? -0.337 -7.794 -13.203 1.00 94.75 97 GLY A O 1
ATOM 689 N N . VAL A 1 98 ? -0.774 -9.607 -11.962 1.00 93.81 98 VAL A N 1
ATOM 690 C CA . VAL A 1 98 ? -0.279 -10.563 -12.971 1.00 93.81 98 VAL A CA 1
ATOM 691 C C . VAL A 1 98 ? -1.089 -10.467 -14.265 1.00 93.81 98 VAL A C 1
ATOM 693 O O . VAL A 1 98 ? -0.506 -10.397 -15.344 1.00 93.81 98 VAL A O 1
ATOM 696 N N . VAL A 1 99 ? -2.422 -10.401 -14.177 1.00 95.06 99 VAL A N 1
ATOM 697 C CA . VAL A 1 99 ? -3.284 -10.223 -15.357 1.00 95.06 99 VAL A CA 1
ATOM 698 C C . VAL A 1 99 ? -2.978 -8.906 -16.070 1.00 95.06 99 VAL A C 1
ATOM 700 O O . VAL A 1 99 ? -2.905 -8.883 -17.298 1.00 95.06 99 VAL A O 1
ATOM 703 N N . ALA A 1 100 ? -2.743 -7.825 -15.325 1.00 93.00 100 ALA A N 1
ATOM 704 C CA . ALA A 1 100 ? -2.364 -6.544 -15.907 1.00 93.00 100 ALA A CA 1
ATOM 705 C C . ALA A 1 100 ? -0.998 -6.585 -16.607 1.00 93.00 100 ALA A C 1
ATOM 707 O O . ALA A 1 100 ? -0.865 -6.014 -17.684 1.00 93.00 100 ALA A O 1
ATOM 708 N N . LEU A 1 101 ? -0.008 -7.291 -16.050 1.00 89.12 101 LEU A N 1
ATOM 709 C CA . LEU A 1 101 ? 1.297 -7.482 -16.693 1.00 89.12 101 LEU A CA 1
ATOM 710 C C . LEU A 1 101 ? 1.187 -8.317 -17.974 1.00 89.12 101 LEU A C 1
ATOM 712 O O . LEU A 1 101 ? 1.788 -7.955 -18.980 1.00 89.12 101 LEU A O 1
ATOM 716 N N . ILE A 1 102 ? 0.387 -9.390 -17.969 1.00 90.19 102 ILE A N 1
ATOM 717 C CA . ILE A 1 102 ? 0.111 -10.192 -19.174 1.00 90.19 102 ILE A CA 1
ATOM 718 C C . ILE A 1 102 ? -0.556 -9.326 -20.249 1.00 90.19 102 ILE A C 1
ATOM 720 O O . ILE A 1 102 ? -0.151 -9.359 -21.410 1.00 90.19 102 ILE A O 1
ATOM 724 N N . ALA A 1 103 ? -1.564 -8.537 -19.870 1.00 90.00 103 ALA A N 1
ATOM 725 C CA . ALA A 1 103 ? -2.242 -7.635 -20.792 1.00 90.00 103 ALA A CA 1
ATOM 726 C C . ALA A 1 103 ? -1.282 -6.570 -21.341 1.00 90.00 103 ALA A C 1
ATOM 728 O O . ALA A 1 103 ? -1.257 -6.340 -22.547 1.00 90.00 103 ALA A O 1
ATOM 729 N N . ALA A 1 104 ? -0.459 -5.963 -20.483 1.00 85.62 104 ALA A N 1
ATOM 730 C CA . ALA A 1 104 ? 0.547 -4.991 -20.894 1.00 85.62 104 ALA A CA 1
ATOM 731 C C . ALA A 1 104 ? 1.520 -5.605 -21.908 1.00 85.62 104 ALA A C 1
ATOM 733 O O . ALA A 1 104 ? 1.647 -5.063 -23.000 1.00 85.62 104 ALA A O 1
ATOM 734 N N . ALA A 1 105 ? 2.097 -6.774 -21.604 1.00 85.06 105 ALA A N 1
ATOM 735 C CA . ALA A 1 105 ? 2.985 -7.501 -22.511 1.00 85.06 105 ALA A CA 1
ATOM 736 C C . ALA A 1 105 ? 2.326 -7.783 -23.869 1.00 85.06 105 ALA A C 1
ATOM 738 O O . ALA A 1 105 ? 2.952 -7.608 -24.911 1.00 85.06 105 ALA A O 1
ATOM 739 N N . TYR A 1 106 ? 1.052 -8.187 -23.879 1.00 87.50 106 TYR A N 1
ATOM 740 C CA . TYR A 1 106 ? 0.311 -8.421 -25.119 1.00 87.50 106 TYR A CA 1
ATOM 741 C C . TYR A 1 106 ? 0.218 -7.158 -25.990 1.00 87.50 106 TYR A C 1
ATOM 743 O O . TYR A 1 106 ? 0.425 -7.232 -27.200 1.00 87.50 106 TYR A O 1
ATOM 751 N N . PHE A 1 107 ? -0.050 -5.994 -25.389 1.00 84.06 107 PHE A N 1
ATOM 752 C CA . PHE A 1 107 ? -0.167 -4.729 -26.122 1.00 84.06 107 PHE A CA 1
ATOM 753 C C . PHE A 1 107 ? 1.179 -4.088 -26.483 1.00 84.06 107 PHE A C 1
ATOM 755 O O . PHE A 1 107 ? 1.231 -3.304 -27.429 1.00 84.06 107 PHE A O 1
ATOM 762 N N . THR A 1 108 ? 2.255 -4.397 -25.757 1.00 79.38 108 THR A N 1
ATOM 763 C CA . THR A 1 108 ? 3.597 -3.848 -26.010 1.00 79.38 108 THR A CA 1
ATOM 764 C C . THR A 1 108 ? 4.459 -4.724 -26.915 1.00 79.38 108 THR A C 1
ATOM 766 O O . THR A 1 108 ? 5.550 -4.303 -27.271 1.00 79.38 108 THR A O 1
ATOM 769 N N . GLY A 1 109 ? 3.982 -5.903 -27.327 1.00 82.44 109 GLY A N 1
ATOM 770 C CA . GLY A 1 109 ? 4.713 -6.798 -28.235 1.00 82.44 109 GLY A CA 1
ATOM 771 C C . GLY A 1 109 ? 5.539 -7.886 -27.541 1.00 82.44 109 GLY A C 1
ATOM 772 O O . GLY A 1 109 ? 6.306 -8.579 -28.202 1.00 82.44 109 GLY A O 1
ATOM 773 N N . GLY A 1 110 ? 5.359 -8.083 -26.235 1.00 81.12 110 GLY A N 1
ATOM 774 C CA . GLY A 1 110 ? 5.971 -9.161 -25.462 1.00 81.12 110 GLY A CA 1
ATOM 775 C C . GLY A 1 110 ? 6.377 -8.735 -24.052 1.00 81.12 110 GLY A C 1
ATOM 776 O O . GLY A 1 110 ? 6.373 -7.556 -23.706 1.00 81.12 110 GLY A O 1
ATOM 777 N N . PHE A 1 111 ? 6.757 -9.714 -23.226 1.00 77.19 111 PHE A N 1
ATOM 778 C CA . PHE A 1 111 ? 7.291 -9.457 -21.881 1.00 77.19 111 PHE A CA 1
ATOM 779 C C . PHE A 1 111 ? 8.671 -8.793 -21.903 1.00 77.19 111 PHE A C 1
ATOM 781 O O . PHE A 1 111 ? 9.025 -8.113 -20.945 1.00 77.19 111 PHE A O 1
ATOM 788 N N . ASP A 1 112 ? 9.428 -8.972 -22.988 1.00 75.12 112 ASP A N 1
ATOM 789 C CA . ASP A 1 112 ? 10.728 -8.320 -23.191 1.00 75.12 112 ASP A CA 1
ATOM 790 C C . ASP A 1 112 ? 10.593 -6.806 -23.394 1.00 75.12 112 ASP A C 1
ATOM 792 O O . ASP A 1 112 ? 11.542 -6.063 -23.177 1.00 75.12 112 ASP A O 1
ATOM 796 N N . GLU A 1 113 ? 9.389 -6.358 -23.751 1.00 71.94 113 GLU A N 1
ATOM 797 C CA . GLU A 1 113 ? 9.042 -4.957 -23.959 1.00 71.94 113 GLU A CA 1
ATOM 798 C C . GLU A 1 113 ? 8.432 -4.313 -22.709 1.00 71.94 113 GLU A C 1
ATOM 800 O O . GLU A 1 113 ? 7.916 -3.202 -22.796 1.00 71.94 113 GLU A O 1
ATOM 805 N N . LEU A 1 114 ? 8.441 -4.980 -21.553 1.00 73.50 114 LEU A N 1
ATOM 806 C CA . LEU A 1 114 ? 8.070 -4.370 -20.276 1.00 73.50 114 LEU A CA 1
ATOM 807 C C . LEU A 1 114 ? 9.310 -3.848 -19.554 1.00 73.50 114 LEU A C 1
ATOM 809 O O . LEU A 1 114 ? 10.400 -4.392 -19.706 1.00 73.50 114 LEU A O 1
ATOM 813 N N . GLU A 1 115 ? 9.125 -2.800 -18.752 1.00 70.62 115 GLU A N 1
ATOM 814 C CA . GLU A 1 115 ? 10.223 -2.232 -17.978 1.00 70.62 115 GLU A CA 1
ATOM 815 C C . GLU A 1 115 ? 10.794 -3.270 -17.019 1.00 70.62 115 GLU A C 1
ATOM 817 O O . GLU A 1 115 ? 10.064 -3.970 -16.305 1.00 70.62 115 GLU A O 1
ATOM 822 N N . GLU A 1 116 ? 12.118 -3.348 -16.993 1.00 70.56 116 GLU A N 1
ATOM 823 C CA . GLU A 1 116 ? 12.810 -4.240 -16.087 1.00 70.56 116 GLU A CA 1
ATOM 824 C C . GLU A 1 116 ? 12.759 -3.710 -14.654 1.00 70.56 116 GLU A C 1
ATOM 826 O O . GLU A 1 116 ? 12.929 -2.521 -14.385 1.00 70.56 116 GLU A O 1
ATOM 831 N N . PHE A 1 117 ? 12.560 -4.607 -13.691 1.00 71.25 117 PHE A N 1
ATOM 832 C CA . PHE A 1 117 ? 12.762 -4.277 -12.293 1.00 71.25 117 PHE A CA 1
ATOM 833 C C . PHE A 1 117 ? 14.234 -3.990 -12.041 1.00 71.25 117 PHE A C 1
ATOM 835 O O . PHE A 1 117 ? 15.051 -4.907 -11.916 1.00 71.25 117 PHE A O 1
ATOM 842 N N . ASN A 1 118 ? 14.565 -2.714 -11.924 1.00 66.88 118 ASN A N 1
ATOM 843 C CA . ASN A 1 118 ? 15.941 -2.300 -11.755 1.00 66.88 118 ASN A CA 1
ATOM 844 C C . ASN A 1 118 ? 16.295 -2.116 -10.273 1.00 66.88 118 ASN A C 1
ATOM 846 O O . ASN A 1 118 ? 16.400 -1.004 -9.759 1.00 66.88 118 ASN A O 1
ATOM 850 N N . ALA A 1 119 ? 16.432 -3.240 -9.563 1.00 58.75 119 ALA A N 1
ATOM 851 C CA . ALA A 1 119 ? 16.805 -3.242 -8.151 1.00 58.75 119 ALA A CA 1
ATOM 852 C C . ALA A 1 119 ? 18.162 -2.541 -7.952 1.00 58.75 119 ALA A C 1
ATOM 854 O O . ALA A 1 119 ? 19.197 -3.062 -8.363 1.00 58.75 119 ALA A O 1
ATOM 855 N N . GLY A 1 120 ? 18.150 -1.379 -7.297 1.00 57.00 120 GLY A N 1
ATOM 856 C CA . GLY A 1 120 ? 19.355 -0.625 -6.940 1.00 57.00 120 GLY A CA 1
ATOM 857 C C . GLY A 1 120 ? 19.914 0.304 -8.020 1.00 57.00 120 GLY A C 1
ATOM 858 O O . GLY A 1 120 ? 21.000 0.857 -7.820 1.00 57.00 120 GLY A O 1
ATOM 859 N N . SER A 1 121 ? 19.205 0.528 -9.132 1.00 59.75 121 SER A N 1
ATOM 860 C CA . SER A 1 121 ? 19.656 1.516 -10.118 1.00 59.75 121 SER A CA 1
ATOM 861 C C . SER A 1 121 ? 19.595 2.941 -9.597 1.00 59.75 121 SER A C 1
ATOM 863 O O . SER A 1 121 ? 18.713 3.278 -8.814 1.00 59.75 121 SER A O 1
ATOM 865 N N . LEU A 1 122 ? 20.509 3.758 -10.131 1.00 57.44 122 LEU A N 1
ATOM 866 C CA . LEU A 1 122 ? 20.799 5.174 -9.863 1.00 57.44 122 LEU A CA 1
ATOM 867 C C . LEU A 1 122 ? 21.805 5.435 -8.730 1.00 57.44 122 LEU A C 1
ATOM 869 O O . LEU A 1 122 ? 22.563 6.394 -8.856 1.00 57.44 122 LEU A O 1
ATOM 873 N N . PHE A 1 123 ? 21.907 4.580 -7.699 1.00 63.22 123 PHE A N 1
ATOM 874 C CA . PHE A 1 123 ? 22.865 4.783 -6.588 1.00 63.22 123 PHE A CA 1
ATOM 875 C C . PHE A 1 123 ? 23.694 3.559 -6.164 1.00 63.22 123 PHE A C 1
ATOM 877 O O . PHE A 1 123 ? 24.375 3.631 -5.140 1.00 63.22 123 PHE A O 1
ATOM 884 N N . ASP A 1 124 ? 23.662 2.458 -6.921 1.00 69.50 124 ASP A N 1
ATOM 885 C CA . ASP A 1 124 ? 24.407 1.225 -6.604 1.00 69.50 124 ASP A CA 1
ATOM 886 C C . ASP A 1 124 ? 24.098 0.734 -5.174 1.00 69.50 124 ASP A C 1
ATOM 888 O O . ASP A 1 124 ? 24.950 0.614 -4.282 1.00 69.50 124 ASP A O 1
ATOM 892 N N . ALA A 1 125 ? 22.798 0.582 -4.907 1.00 69.38 125 ALA A N 1
ATOM 893 C CA . ALA A 1 125 ? 22.316 0.190 -3.595 1.00 69.38 125 ALA A CA 1
ATOM 894 C C . ALA A 1 125 ? 22.660 -1.280 -3.321 1.00 69.38 125 ALA A C 1
ATOM 896 O O . ALA A 1 125 ? 22.164 -2.184 -3.991 1.00 69.38 125 ALA A O 1
ATOM 897 N N . ASP A 1 126 ? 23.463 -1.521 -2.283 1.00 83.62 126 ASP A N 1
ATOM 898 C CA . ASP A 1 126 ? 23.643 -2.862 -1.743 1.00 83.62 126 ASP A CA 1
ATOM 899 C C . ASP A 1 126 ? 22.332 -3.413 -1.152 1.00 83.62 126 ASP A C 1
ATOM 901 O O . ASP A 1 126 ? 21.352 -2.702 -0.907 1.00 83.62 126 ASP A O 1
ATOM 905 N N . ASN A 1 127 ? 22.331 -4.714 -0.880 1.00 86.88 127 ASN A N 1
ATOM 906 C CA . ASN A 1 127 ? 21.174 -5.433 -0.358 1.00 86.88 127 ASN A CA 1
ATOM 907 C C . ASN A 1 127 ? 20.579 -4.812 0.919 1.00 86.88 127 ASN A C 1
ATOM 909 O O . ASN A 1 127 ? 19.364 -4.839 1.107 1.00 86.88 127 ASN A O 1
ATOM 913 N N . ILE A 1 128 ? 21.410 -4.247 1.802 1.00 87.88 128 ILE A N 1
ATOM 914 C CA . ILE A 1 128 ? 20.949 -3.634 3.053 1.00 87.88 128 ILE A CA 1
ATOM 915 C C . ILE A 1 128 ? 20.284 -2.290 2.752 1.00 87.88 128 ILE A C 1
ATOM 917 O O . ILE A 1 128 ? 19.202 -2.013 3.274 1.00 87.88 128 ILE A O 1
ATOM 921 N N . LYS A 1 129 ? 20.880 -1.478 1.872 1.00 88.56 129 LYS A N 1
ATOM 922 C CA . LYS A 1 129 ? 20.287 -0.217 1.406 1.00 88.56 129 LYS A CA 1
ATOM 923 C C . LYS A 1 129 ? 18.920 -0.451 0.760 1.00 88.56 129 LYS A C 1
ATOM 925 O O . LYS A 1 129 ? 17.992 0.295 1.067 1.00 88.56 129 LYS A O 1
ATOM 930 N N . LEU A 1 130 ? 18.760 -1.511 -0.042 1.00 87.94 130 LEU A N 1
ATOM 931 C CA . LEU A 1 130 ? 17.464 -1.882 -0.629 1.00 87.94 130 LEU A CA 1
ATOM 932 C C . LEU A 1 130 ? 16.395 -2.126 0.444 1.00 87.94 130 LEU A C 1
ATOM 934 O O . LEU A 1 130 ? 15.293 -1.584 0.344 1.00 87.94 130 LEU A O 1
ATOM 938 N N . VAL A 1 131 ? 16.721 -2.890 1.494 1.00 92.69 131 VAL A N 1
ATOM 939 C CA . VAL A 1 131 ? 15.790 -3.148 2.606 1.00 92.69 131 VAL A CA 1
ATOM 940 C C . VAL A 1 131 ? 15.430 -1.853 3.329 1.00 92.69 131 VAL A C 1
ATOM 942 O O . VAL A 1 131 ? 14.253 -1.612 3.583 1.00 92.69 131 VAL A O 1
ATOM 945 N N . ILE A 1 132 ? 16.420 -1.014 3.653 1.00 93.25 132 ILE A N 1
ATOM 946 C CA . ILE A 1 132 ? 16.210 0.225 4.418 1.00 93.25 132 ILE A CA 1
ATOM 947 C C . ILE A 1 132 ? 15.324 1.202 3.645 1.00 93.25 132 ILE A C 1
ATOM 949 O O . ILE A 1 132 ? 14.348 1.706 4.202 1.00 93.25 132 ILE A O 1
ATOM 953 N N . VAL A 1 133 ? 15.637 1.452 2.371 1.00 92.06 133 VAL A N 1
ATOM 954 C CA . VAL A 1 133 ? 14.857 2.361 1.520 1.00 92.06 133 VAL A CA 1
ATOM 955 C C . VAL A 1 133 ? 13.428 1.847 1.381 1.00 92.06 133 VAL A C 1
ATOM 957 O O . VAL A 1 133 ? 12.489 2.588 1.669 1.00 92.06 133 VAL A O 1
ATOM 960 N N . SER A 1 134 ? 13.254 0.569 1.033 1.00 93.50 134 SER A N 1
ATOM 961 C CA . SER A 1 134 ? 11.920 -0.009 0.815 1.00 93.50 134 SER A CA 1
ATOM 962 C C . SER A 1 134 ? 11.095 -0.038 2.107 1.00 93.50 134 SER A C 1
ATOM 964 O O . SER A 1 134 ? 9.893 0.237 2.093 1.00 93.50 134 SER A O 1
ATOM 966 N N . ALA A 1 135 ? 11.734 -0.297 3.254 1.00 96.50 135 ALA A N 1
ATOM 967 C CA . ALA A 1 135 ? 11.088 -0.224 4.561 1.00 96.50 135 ALA A CA 1
ATOM 968 C C . ALA A 1 135 ? 10.653 1.197 4.912 1.00 96.50 135 ALA A C 1
ATOM 970 O O . ALA A 1 135 ? 9.523 1.388 5.358 1.00 96.50 135 ALA A O 1
ATOM 971 N N . LEU A 1 136 ? 11.505 2.197 4.687 1.00 96.38 136 LEU A N 1
ATOM 972 C CA . LEU A 1 136 ? 11.173 3.590 4.968 1.00 96.38 136 LEU A CA 1
ATOM 973 C C . LEU A 1 136 ? 10.028 4.083 4.075 1.00 96.38 136 LEU A C 1
ATOM 975 O O . LEU A 1 136 ? 9.047 4.622 4.585 1.00 96.38 136 LEU A O 1
ATOM 979 N N . MET A 1 137 ? 10.119 3.860 2.761 1.00 96.44 137 MET A N 1
ATOM 980 C CA . MET A 1 137 ? 9.093 4.294 1.809 1.00 96.44 137 MET A CA 1
ATOM 981 C C . MET A 1 137 ? 7.753 3.601 2.077 1.00 96.44 137 MET A C 1
ATOM 983 O O . MET A 1 137 ? 6.718 4.264 2.162 1.00 96.44 137 MET A O 1
ATOM 987 N N . THR A 1 138 ? 7.768 2.285 2.318 1.00 97.62 138 THR A N 1
ATOM 988 C CA . THR A 1 138 ? 6.545 1.537 2.643 1.00 97.62 138 THR A CA 1
ATOM 989 C C . THR A 1 138 ? 5.971 1.946 3.996 1.00 97.62 138 THR A C 1
ATOM 991 O O . THR A 1 138 ? 4.753 2.037 4.136 1.00 97.62 138 THR A O 1
ATOM 994 N N . MET A 1 139 ? 6.813 2.240 4.991 1.00 97.56 139 MET A N 1
ATOM 995 C CA . MET A 1 139 ? 6.358 2.730 6.292 1.00 97.56 139 MET A CA 1
ATOM 996 C C . MET A 1 139 ? 5.648 4.081 6.170 1.00 97.56 139 MET A C 1
ATOM 998 O O . MET A 1 139 ? 4.565 4.244 6.731 1.00 97.56 139 MET A O 1
ATOM 1002 N N . ILE A 1 140 ? 6.201 5.015 5.392 1.00 97.62 140 ILE A N 1
ATOM 1003 C CA . ILE A 1 140 ? 5.574 6.319 5.141 1.00 97.62 140 ILE A CA 1
ATOM 1004 C C . ILE A 1 140 ? 4.255 6.140 4.379 1.00 97.62 140 ILE A C 1
ATOM 1006 O O . ILE A 1 140 ? 3.240 6.710 4.777 1.00 97.62 140 ILE A O 1
ATOM 1010 N N . PHE A 1 141 ? 4.237 5.319 3.326 1.00 97.94 141 PHE A N 1
ATOM 1011 C CA . PHE A 1 141 ? 3.033 5.086 2.530 1.00 97.94 141 PHE A CA 1
ATOM 1012 C C . PHE A 1 141 ? 1.916 4.402 3.330 1.00 97.94 141 PHE A C 1
ATOM 1014 O O . PHE A 1 141 ? 0.815 4.944 3.446 1.00 97.94 141 PHE A O 1
ATOM 1021 N N . VAL A 1 142 ? 2.190 3.242 3.932 1.00 98.19 142 VAL A N 1
ATOM 1022 C CA . VAL A 1 142 ? 1.201 2.481 4.713 1.00 98.19 142 VAL A CA 1
ATOM 1023 C C . VAL A 1 142 ? 0.798 3.246 5.976 1.00 98.19 142 VAL A C 1
ATOM 1025 O O . VAL A 1 142 ? -0.378 3.255 6.339 1.00 98.19 142 VAL A O 1
ATOM 1028 N N . GLY A 1 143 ? 1.742 3.927 6.630 1.00 96.44 143 GLY A N 1
ATOM 1029 C CA . GLY A 1 143 ? 1.476 4.770 7.795 1.00 96.44 143 GLY A CA 1
ATOM 1030 C C . GLY A 1 143 ? 0.573 5.946 7.444 1.00 96.44 143 GLY A C 1
ATOM 1031 O O . GLY A 1 143 ? -0.427 6.173 8.123 1.00 96.44 143 GLY A O 1
ATOM 1032 N N . GLY A 1 144 ? 0.862 6.631 6.336 1.00 95.00 144 GLY A N 1
ATOM 1033 C CA . GLY A 1 144 ? 0.008 7.670 5.770 1.00 95.00 144 GLY A CA 1
ATOM 1034 C C . GLY A 1 144 ? -1.396 7.157 5.461 1.00 95.00 144 GLY A C 1
ATOM 1035 O O . GLY A 1 144 ? -2.371 7.772 5.880 1.00 95.00 144 GLY A O 1
ATOM 1036 N N . PHE A 1 145 ? -1.516 5.986 4.829 1.00 95.19 145 PHE A N 1
ATOM 1037 C CA . PHE A 1 145 ? -2.806 5.343 4.559 1.00 95.19 145 PHE A CA 1
ATOM 1038 C C . PHE A 1 145 ? -3.595 5.110 5.854 1.00 95.19 145 PHE A C 1
ATOM 1040 O O . PHE A 1 145 ? -4.752 5.524 5.970 1.00 95.19 145 PHE A O 1
ATOM 1047 N N . LEU A 1 146 ? -2.969 4.492 6.858 1.00 92.56 146 LEU A N 1
ATOM 1048 C CA . LEU A 1 146 ? -3.598 4.215 8.148 1.00 92.56 146 LEU A CA 1
ATOM 1049 C C . LEU A 1 146 ? -4.043 5.505 8.848 1.00 92.56 146 LEU A C 1
ATOM 1051 O O . LEU A 1 146 ? -5.192 5.586 9.274 1.00 92.56 146 LEU A O 1
ATOM 1055 N N . LEU A 1 147 ? -3.170 6.512 8.931 1.00 91.06 147 LEU A N 1
ATOM 1056 C CA . LEU A 1 147 ? -3.444 7.782 9.609 1.00 91.06 147 LEU A CA 1
ATOM 1057 C C . LEU A 1 147 ? -4.515 8.612 8.895 1.00 91.06 147 LEU A C 1
ATOM 1059 O O . LEU A 1 147 ? -5.414 9.131 9.554 1.00 91.06 147 LEU A O 1
ATOM 1063 N N . VAL A 1 148 ? -4.477 8.683 7.561 1.00 90.88 148 VAL A N 1
ATOM 1064 C CA . VAL A 1 148 ? -5.468 9.421 6.763 1.00 90.88 148 VAL A CA 1
ATOM 1065 C C . VAL A 1 148 ? -6.846 8.780 6.884 1.00 90.88 148 VAL A C 1
ATOM 1067 O O . VAL A 1 148 ? -7.808 9.448 7.249 1.00 90.88 148 VAL A O 1
ATOM 1070 N N . THR A 1 149 ? -6.944 7.465 6.678 1.00 86.81 149 THR A N 1
ATOM 1071 C CA . THR A 1 149 ? -8.217 6.730 6.831 1.00 86.81 149 THR A CA 1
ATOM 1072 C C . THR A 1 149 ? -8.663 6.577 8.285 1.00 86.81 149 THR A C 1
ATOM 1074 O O . THR A 1 149 ? -9.733 6.034 8.559 1.00 86.81 149 THR A O 1
ATOM 1077 N N . GLY A 1 150 ? -7.812 6.958 9.235 1.00 82.25 150 GLY A N 1
ATOM 1078 C CA . GLY A 1 150 ? -8.118 7.018 10.656 1.00 82.25 150 GLY A CA 1
ATOM 1079 C C . GLY A 1 150 ? -8.742 8.338 11.094 1.00 82.25 150 GLY A C 1
ATOM 1080 O O . GLY A 1 150 ? -9.312 8.404 12.180 1.00 82.25 150 GLY A O 1
ATOM 1081 N N . ASN A 1 151 ? -8.633 9.378 10.266 1.00 78.38 151 ASN A N 1
ATOM 1082 C CA . ASN A 1 151 ? -9.052 10.726 10.602 1.00 78.38 151 ASN A CA 1
ATOM 1083 C C . ASN A 1 151 ? -10.346 11.102 9.849 1.00 78.38 151 ASN A C 1
ATOM 1085 O O . ASN A 1 151 ? -10.299 11.353 8.642 1.00 78.38 151 ASN A O 1
ATOM 1089 N N . PRO A 1 152 ? -11.501 11.198 10.538 1.00 72.50 152 PRO A N 1
ATOM 1090 C CA . PRO A 1 152 ? -12.779 11.488 9.888 1.00 72.50 152 PRO A CA 1
ATOM 1091 C C . PRO A 1 152 ? -12.826 12.887 9.256 1.00 72.50 152 PRO A C 1
ATOM 1093 O O . PRO A 1 152 ? -13.513 13.079 8.258 1.00 72.50 152 PRO A O 1
ATOM 1096 N N . TYR A 1 153 ? -12.056 13.853 9.771 1.00 75.38 153 TYR A N 1
ATOM 1097 C CA . TYR A 1 153 ? -12.076 15.237 9.283 1.00 75.38 153 TYR A CA 1
ATOM 1098 C C . TYR A 1 153 ? -11.519 15.399 7.865 1.00 75.38 153 TYR A C 1
ATOM 1100 O O . TYR A 1 153 ? -11.817 16.388 7.201 1.00 75.38 153 TYR A O 1
ATOM 1108 N N . ILE A 1 154 ? -10.712 14.444 7.397 1.00 75.69 154 ILE A N 1
ATOM 1109 C CA . ILE A 1 154 ? -10.087 14.475 6.066 1.00 75.69 154 ILE A CA 1
ATOM 1110 C C . ILE A 1 154 ? -10.552 13.322 5.171 1.00 75.69 154 ILE A C 1
ATOM 1112 O O . ILE A 1 154 ? -9.964 13.095 4.115 1.00 75.69 154 ILE A O 1
ATOM 1116 N N . ALA A 1 155 ? -11.614 12.609 5.560 1.00 70.56 155 ALA A N 1
ATOM 1117 C CA . ALA A 1 155 ? -12.094 11.424 4.850 1.00 70.56 155 ALA A CA 1
ATOM 1118 C C . ALA A 1 155 ? -12.430 11.709 3.374 1.00 70.56 155 ALA A C 1
ATOM 1120 O O . ALA A 1 155 ? -12.057 10.930 2.498 1.00 70.56 155 ALA A O 1
ATOM 1121 N N . SER A 1 156 ? -13.048 12.858 3.075 1.00 74.38 156 SER A N 1
ATOM 1122 C CA . SER A 1 156 ? -13.401 13.261 1.704 1.00 74.38 156 SER A CA 1
ATOM 1123 C C . SER A 1 156 ? -12.189 13.534 0.805 1.00 74.38 156 SER A C 1
ATOM 1125 O O . SER A 1 156 ? -12.279 13.341 -0.403 1.00 74.38 156 SER A O 1
ATOM 1127 N N . ALA A 1 157 ? -11.056 13.944 1.382 1.00 82.19 157 ALA A N 1
ATOM 1128 C CA . ALA A 1 157 ? -9.797 14.178 0.673 1.00 82.19 157 ALA A CA 1
ATOM 1129 C C . ALA A 1 157 ? -8.835 12.978 0.751 1.00 82.19 157 ALA A C 1
ATOM 1131 O O . ALA A 1 157 ? -7.731 13.029 0.199 1.00 82.19 157 ALA A O 1
ATOM 1132 N N . GLY A 1 158 ? -9.233 11.901 1.440 1.00 86.88 158 GLY A N 1
ATOM 1133 C CA . GLY A 1 158 ? -8.346 10.805 1.814 1.00 86.88 158 GLY A CA 1
ATOM 1134 C C . GLY A 1 158 ? -7.701 10.114 0.617 1.00 86.88 158 GLY A C 1
ATOM 1135 O O . GLY A 1 158 ? -6.493 9.886 0.624 1.00 86.88 158 GLY A O 1
ATOM 1136 N N . GLY A 1 159 ? -8.468 9.868 -0.450 1.00 91.69 159 GLY A N 1
ATOM 1137 C CA . GLY A 1 159 ? -7.947 9.257 -1.676 1.00 91.69 159 GLY A CA 1
ATOM 1138 C C . GLY A 1 159 ? -6.840 10.084 -2.332 1.00 91.69 159 GLY A C 1
ATOM 1139 O O . GLY A 1 159 ? -5.797 9.540 -2.689 1.00 91.69 159 GLY A O 1
ATOM 1140 N N . LEU A 1 160 ? -7.017 11.408 -2.428 1.00 95.25 160 LEU A N 1
ATOM 1141 C CA . LEU A 1 160 ? -6.005 12.299 -3.007 1.00 95.25 160 LEU A CA 1
ATOM 1142 C C . LEU A 1 160 ? -4.747 12.365 -2.133 1.00 95.25 160 LEU A C 1
ATOM 1144 O O . LEU A 1 160 ? -3.640 12.264 -2.654 1.00 95.25 160 LEU A O 1
ATOM 1148 N N . ALA A 1 161 ? -4.909 12.500 -0.814 1.00 95.69 161 ALA A N 1
ATOM 1149 C CA . ALA A 1 161 ? -3.782 12.534 0.114 1.00 95.69 161 ALA A CA 1
ATOM 1150 C C . ALA A 1 161 ? -2.947 11.245 0.030 1.00 95.69 161 ALA A C 1
ATOM 1152 O O . ALA A 1 161 ? -1.726 11.306 -0.096 1.00 95.69 161 ALA A O 1
ATOM 1153 N N . ILE A 1 162 ? -3.603 10.082 0.027 1.00 97.00 162 ILE A N 1
ATOM 1154 C CA . ILE A 1 162 ? -2.933 8.779 -0.071 1.00 97.00 162 ILE A CA 1
ATOM 1155 C C . ILE A 1 162 ? -2.247 8.612 -1.432 1.00 97.00 162 ILE A C 1
ATOM 1157 O O . ILE A 1 162 ? -1.111 8.143 -1.484 1.00 97.00 162 ILE A O 1
ATOM 1161 N N . GLY A 1 163 ? -2.887 9.045 -2.522 1.00 97.50 163 GLY A N 1
ATOM 1162 C CA . GLY A 1 163 ? -2.283 9.035 -3.855 1.00 97.50 163 GLY A CA 1
ATOM 1163 C C . GLY A 1 163 ? -1.031 9.911 -3.962 1.00 97.50 163 GLY A C 1
ATOM 1164 O O . GLY A 1 163 ? -0.028 9.483 -4.527 1.00 97.50 163 GLY A O 1
ATOM 1165 N N . LEU A 1 164 ? -1.037 11.108 -3.368 1.00 97.75 164 LEU A N 1
ATOM 1166 C CA . LEU A 1 164 ? 0.141 11.983 -3.332 1.00 97.75 164 LEU A CA 1
ATOM 1167 C C . LEU A 1 164 ? 1.271 11.403 -2.473 1.00 97.75 164 LEU A C 1
ATOM 1169 O O . LEU A 1 164 ? 2.433 11.476 -2.867 1.00 97.75 164 LEU A O 1
ATOM 1173 N N . ILE A 1 165 ? 0.943 10.787 -1.334 1.00 97.75 165 ILE A N 1
ATOM 1174 C CA . ILE A 1 165 ? 1.931 10.075 -0.511 1.00 97.75 165 ILE A CA 1
ATOM 1175 C C . ILE A 1 165 ? 2.561 8.939 -1.321 1.00 97.75 165 ILE A C 1
ATOM 1177 O O . ILE A 1 165 ? 3.785 8.806 -1.324 1.00 97.75 165 ILE A O 1
ATOM 1181 N N . PHE A 1 166 ? 1.751 8.157 -2.044 1.00 97.44 166 PHE A N 1
ATOM 1182 C CA . PHE A 1 166 ? 2.252 7.113 -2.935 1.00 97.44 166 PHE A CA 1
ATOM 1183 C C . PHE A 1 166 ? 3.183 7.692 -4.008 1.00 97.44 166 PHE A C 1
ATOM 1185 O O . PHE A 1 166 ? 4.290 7.196 -4.175 1.00 97.44 166 PHE A O 1
ATOM 1192 N N . ALA A 1 167 ? 2.789 8.774 -4.687 1.00 96.81 167 ALA A N 1
ATOM 1193 C CA . ALA A 1 167 ? 3.623 9.407 -5.711 1.00 96.81 167 ALA A CA 1
ATOM 1194 C C . ALA A 1 167 ? 4.984 9.858 -5.159 1.00 96.81 167 ALA A C 1
ATOM 1196 O O . ALA A 1 167 ? 6.020 9.579 -5.754 1.00 96.81 167 ALA A O 1
ATOM 1197 N N . ILE A 1 168 ? 5.007 10.533 -4.008 1.00 96.44 168 ILE A N 1
ATOM 1198 C CA . ILE A 1 168 ? 6.254 11.032 -3.411 1.00 96.44 168 ILE A CA 1
ATOM 1199 C C . ILE A 1 168 ? 7.153 9.869 -2.979 1.00 96.44 168 ILE A C 1
ATOM 1201 O O . ILE A 1 168 ? 8.350 9.867 -3.258 1.00 96.44 168 ILE A O 1
ATOM 1205 N N . THR A 1 169 ? 6.581 8.872 -2.305 1.00 95.94 169 THR A N 1
ATOM 1206 C CA . THR A 1 169 ? 7.348 7.721 -1.810 1.00 95.94 169 THR A CA 1
ATOM 1207 C C . THR A 1 169 ? 7.827 6.816 -2.945 1.00 95.94 169 THR A C 1
ATOM 1209 O O . THR A 1 169 ? 8.943 6.315 -2.866 1.00 95.94 169 THR A O 1
ATOM 1212 N N . MET A 1 170 ? 7.061 6.674 -4.032 1.00 92.62 170 MET A N 1
ATOM 1213 C CA . MET A 1 170 ? 7.505 5.987 -5.247 1.00 92.62 170 MET A CA 1
ATOM 1214 C C . MET A 1 170 ? 8.624 6.759 -5.948 1.00 92.62 170 MET A C 1
ATOM 1216 O O . MET A 1 170 ? 9.612 6.146 -6.327 1.00 92.62 170 MET A O 1
ATOM 1220 N N . LEU A 1 171 ? 8.521 8.086 -6.088 1.00 92.19 171 LEU A N 1
ATOM 1221 C CA . LEU A 1 171 ? 9.584 8.895 -6.695 1.00 92.19 171 LEU A CA 1
ATOM 1222 C C . LEU A 1 171 ? 10.911 8.682 -5.959 1.00 92.19 171 LEU A C 1
ATOM 1224 O O . LEU A 1 171 ? 11.924 8.372 -6.579 1.00 92.19 171 LEU A O 1
ATOM 1228 N N . LEU A 1 172 ? 10.890 8.783 -4.630 1.00 90.31 172 LEU A N 1
ATOM 1229 C CA . LEU A 1 172 ? 12.075 8.569 -3.804 1.00 90.31 172 LEU A CA 1
ATOM 1230 C C . LEU A 1 172 ? 12.543 7.106 -3.860 1.00 90.31 172 LEU A C 1
ATOM 1232 O O . LEU A 1 172 ? 13.708 6.847 -4.159 1.00 90.31 172 LEU A O 1
ATOM 1236 N N . GLY A 1 173 ? 11.646 6.144 -3.638 1.00 89.50 173 GLY A N 1
ATOM 1237 C CA . GLY A 1 173 ? 11.954 4.711 -3.656 1.00 89.50 173 GLY A CA 1
ATOM 1238 C C . GLY A 1 173 ? 12.546 4.240 -4.982 1.00 89.50 173 GLY A C 1
ATOM 1239 O O . GLY A 1 173 ? 13.556 3.532 -4.989 1.00 89.50 173 GLY A O 1
ATOM 1240 N N . TYR A 1 174 ? 11.993 4.707 -6.100 1.00 87.62 174 TYR A N 1
ATOM 1241 C CA . TYR A 1 174 ? 12.478 4.370 -7.432 1.00 87.62 174 TYR A CA 1
ATOM 1242 C C . TYR A 1 174 ? 13.864 4.964 -7.666 1.00 87.62 174 TYR A C 1
ATOM 1244 O O . TYR A 1 174 ? 14.756 4.260 -8.129 1.00 87.62 174 TYR A O 1
ATOM 1252 N N . THR A 1 175 ? 14.078 6.226 -7.266 1.00 84.31 175 THR A N 1
ATOM 1253 C CA . THR A 1 175 ? 15.388 6.871 -7.427 1.00 84.31 175 THR A CA 1
ATOM 1254 C C . THR A 1 175 ? 16.497 6.236 -6.599 1.00 84.31 175 THR A C 1
ATOM 1256 O O . THR A 1 175 ? 17.633 6.287 -7.036 1.00 84.31 175 THR A O 1
ATOM 1259 N N . TYR A 1 176 ? 16.213 5.648 -5.433 1.00 80.94 176 TYR A N 1
ATOM 1260 C CA . TYR A 1 176 ? 17.253 5.073 -4.566 1.00 80.94 176 TYR A CA 1
ATOM 1261 C C . TYR A 1 176 ? 17.428 3.560 -4.702 1.00 80.94 176 TYR A C 1
ATOM 1263 O O . TYR A 1 176 ? 18.529 3.053 -4.491 1.00 80.94 176 TYR A O 1
ATOM 1271 N N . ALA A 1 177 ? 16.350 2.831 -4.982 1.00 79.50 177 ALA A N 1
ATOM 1272 C CA . ALA A 1 177 ? 16.323 1.373 -4.898 1.00 79.50 177 ALA A CA 1
ATOM 1273 C C . ALA A 1 177 ? 15.637 0.696 -6.096 1.00 79.50 177 ALA A C 1
ATOM 1275 O O . ALA A 1 177 ? 15.576 -0.534 -6.127 1.00 79.50 177 ALA A O 1
ATOM 1276 N N . GLY A 1 178 ? 15.102 1.460 -7.057 1.00 81.12 178 GLY A N 1
ATOM 1277 C CA . GLY A 1 178 ? 14.177 0.928 -8.066 1.00 81.12 178 GLY A CA 1
ATOM 1278 C C . GLY A 1 178 ? 12.862 0.422 -7.462 1.00 81.12 178 GLY A C 1
ATOM 1279 O O . GLY A 1 178 ? 12.138 -0.350 -8.092 1.00 81.12 178 GLY A O 1
ATOM 1280 N N . ASP A 1 179 ? 12.555 0.819 -6.222 1.00 84.81 179 ASP A N 1
ATOM 1281 C CA . ASP A 1 179 ? 11.348 0.393 -5.525 1.00 84.81 179 ASP A CA 1
ATOM 1282 C C . ASP A 1 179 ? 10.136 1.178 -6.038 1.00 84.81 179 ASP A C 1
ATOM 1284 O O . ASP A 1 179 ? 10.079 2.404 -5.981 1.00 84.81 179 ASP A O 1
ATOM 1288 N N . THR A 1 180 ? 9.142 0.447 -6.530 1.00 81.31 180 THR A N 1
ATOM 1289 C CA . THR A 1 180 ? 7.883 1.011 -7.033 1.00 81.31 180 THR A CA 1
ATOM 1290 C C . THR A 1 180 ? 6.799 1.077 -5.964 1.00 81.31 180 THR A C 1
ATOM 1292 O O . THR A 1 180 ? 5.727 1.607 -6.236 1.00 81.31 180 THR A O 1
ATOM 1295 N N . LEU A 1 181 ? 7.032 0.501 -4.777 1.00 88.88 181 LEU A N 1
ATOM 1296 C CA . LEU A 1 181 ? 6.026 0.250 -3.739 1.00 88.88 181 LEU A CA 1
ATOM 1297 C C . LEU A 1 181 ? 4.883 -0.665 -4.181 1.00 88.88 181 LEU A C 1
ATOM 1299 O O . LEU A 1 181 ? 3.868 -0.773 -3.490 1.00 88.88 181 LEU A O 1
ATOM 1303 N N . VAL A 1 182 ? 5.042 -1.361 -5.308 1.00 88.75 182 VAL A N 1
ATOM 1304 C CA . VAL A 1 182 ? 4.062 -2.299 -5.855 1.00 88.75 182 VAL A CA 1
ATOM 1305 C C . VAL A 1 182 ? 4.672 -3.707 -5.834 1.00 88.75 182 VAL A C 1
ATOM 1307 O O . VAL A 1 182 ? 5.337 -4.107 -6.789 1.00 88.75 182 VAL A O 1
ATOM 1310 N N . PRO A 1 183 ? 4.448 -4.502 -4.767 1.00 88.25 183 PRO A N 1
ATOM 1311 C CA . PRO A 1 183 ? 5.047 -5.832 -4.613 1.00 88.25 183 PRO A CA 1
ATOM 1312 C C . PRO A 1 183 ? 4.796 -6.764 -5.796 1.00 88.25 183 PRO A C 1
ATOM 1314 O O . PRO A 1 183 ? 5.687 -7.498 -6.207 1.00 88.25 183 PRO A O 1
ATOM 1317 N N . THR A 1 184 ? 3.588 -6.720 -6.366 1.00 86.56 184 THR A N 1
ATOM 1318 C CA . THR A 1 184 ? 3.226 -7.524 -7.537 1.00 86.56 184 THR A CA 1
ATOM 1319 C C . THR A 1 184 ? 4.089 -7.161 -8.744 1.00 86.56 184 THR A C 1
ATOM 1321 O O . THR A 1 184 ? 4.552 -8.047 -9.453 1.00 86.56 184 THR A O 1
ATOM 1324 N N . TYR A 1 185 ? 4.362 -5.870 -8.948 1.00 83.19 185 TYR A N 1
ATOM 1325 C CA . TYR A 1 185 ? 5.271 -5.428 -9.996 1.00 83.19 185 TYR A CA 1
ATOM 1326 C C . TYR A 1 185 ? 6.687 -5.941 -9.720 1.00 83.19 185 TYR A C 1
ATOM 1328 O O . TYR A 1 185 ? 7.238 -6.639 -10.557 1.00 83.19 185 TYR A O 1
ATOM 1336 N N . ALA A 1 186 ? 7.229 -5.715 -8.518 1.00 83.69 186 ALA A N 1
ATOM 1337 C CA . ALA A 1 186 ? 8.573 -6.175 -8.152 1.00 83.69 186 ALA A CA 1
ATOM 1338 C C . ALA A 1 186 ? 8.774 -7.696 -8.324 1.00 83.69 186 ALA A C 1
ATOM 1340 O O . ALA A 1 186 ? 9.828 -8.135 -8.793 1.00 83.69 186 ALA A O 1
ATOM 1341 N N . LEU A 1 187 ? 7.762 -8.498 -7.971 1.00 84.94 187 LEU A N 1
ATOM 1342 C CA . LEU A 1 187 ? 7.799 -9.961 -8.057 1.00 84.94 187 LEU A CA 1
ATOM 1343 C C . LEU A 1 187 ? 7.712 -10.492 -9.490 1.00 84.94 187 LEU A C 1
ATOM 1345 O O . LEU A 1 187 ? 8.386 -11.471 -9.801 1.00 84.94 187 LEU A O 1
ATOM 1349 N N . PHE A 1 188 ? 6.878 -9.885 -10.338 1.00 84.06 188 PHE A N 1
ATOM 1350 C CA . PHE A 1 188 ? 6.501 -10.472 -11.628 1.00 84.06 188 PHE A CA 1
ATOM 1351 C C . PHE A 1 188 ? 7.007 -9.707 -12.854 1.00 84.06 188 PHE A C 1
ATOM 1353 O O . PHE A 1 188 ? 6.899 -10.233 -13.961 1.00 84.06 188 PHE A O 1
ATOM 1360 N N . SER A 1 189 ? 7.569 -8.505 -12.705 1.00 76.94 189 SER A N 1
ATOM 1361 C CA . SER A 1 189 ? 8.258 -7.845 -13.816 1.00 76.94 189 SER A CA 1
ATOM 1362 C C . SER A 1 189 ? 9.603 -8.516 -14.116 1.00 76.94 189 SER A C 1
ATOM 1364 O O . SER A 1 189 ? 10.221 -9.162 -13.257 1.00 76.94 189 SER A O 1
ATOM 1366 N N . ARG A 1 190 ? 10.035 -8.385 -15.373 1.00 74.75 190 ARG A N 1
ATOM 1367 C CA . ARG A 1 190 ? 11.285 -8.947 -15.902 1.00 74.75 190 ARG A CA 1
ATOM 1368 C C . ARG A 1 190 ? 12.501 -8.234 -15.292 1.00 74.75 190 ARG A C 1
ATOM 1370 O O . ARG A 1 190 ? 12.355 -7.156 -14.733 1.00 74.75 190 ARG A O 1
ATOM 1377 N N . GLY A 1 191 ? 13.696 -8.813 -15.394 1.00 70.25 191 GLY A N 1
ATOM 1378 C CA . GLY A 1 191 ? 14.939 -8.181 -14.924 1.00 70.25 191 GLY A CA 1
ATOM 1379 C C . GLY A 1 191 ? 15.104 -8.144 -13.398 1.00 70.25 191 GLY A C 1
ATOM 1380 O O . GLY A 1 191 ? 14.222 -8.568 -12.646 1.00 70.25 191 GLY A O 1
ATOM 1381 N N . GLY A 1 192 ? 16.271 -7.676 -12.944 1.00 68.44 192 GLY A N 1
ATOM 1382 C CA . GLY A 1 192 ? 16.697 -7.715 -11.541 1.00 68.44 192 GLY A CA 1
ATOM 1383 C C . GLY A 1 192 ? 17.042 -9.130 -11.053 1.00 68.44 192 GLY A C 1
ATOM 1384 O O . GLY A 1 192 ? 16.447 -10.124 -11.468 1.00 68.44 192 GLY A O 1
ATOM 1385 N N . ASN A 1 193 ? 18.016 -9.255 -10.149 1.00 78.00 193 ASN A N 1
ATOM 1386 C CA . ASN A 1 193 ? 18.310 -10.552 -9.539 1.00 78.00 193 ASN A CA 1
ATOM 1387 C C . ASN A 1 193 ? 17.249 -10.902 -8.469 1.00 78.00 193 ASN A C 1
ATOM 1389 O O . ASN A 1 193 ? 16.640 -10.024 -7.849 1.00 78.00 193 ASN A O 1
ATOM 1393 N N . TRP A 1 194 ? 17.023 -12.200 -8.239 1.00 81.62 194 TRP A N 1
ATOM 1394 C CA . TRP A 1 194 ? 16.040 -12.673 -7.255 1.00 81.62 194 TRP A CA 1
ATOM 1395 C C . TRP A 1 194 ? 16.307 -12.156 -5.839 1.00 81.62 194 TRP A C 1
ATOM 1397 O O . TRP A 1 194 ? 15.365 -11.934 -5.081 1.00 81.62 194 TRP A O 1
ATOM 1407 N N . ALA A 1 195 ? 17.576 -11.928 -5.494 1.00 84.06 195 ALA A N 1
ATOM 1408 C CA . ALA A 1 195 ? 17.953 -11.398 -4.194 1.00 84.06 195 ALA A CA 1
ATOM 1409 C C . ALA A 1 195 ? 17.443 -9.957 -4.009 1.00 84.06 195 ALA A C 1
ATOM 1411 O O . ALA A 1 195 ? 16.778 -9.673 -3.022 1.00 84.06 195 ALA A O 1
ATOM 1412 N N . GLY A 1 196 ? 17.651 -9.071 -4.983 1.00 83.94 196 GLY A N 1
ATOM 1413 C CA . GLY A 1 196 ? 17.209 -7.678 -4.970 1.00 83.94 196 GLY A CA 1
ATOM 1414 C C . GLY A 1 196 ? 15.691 -7.561 -4.882 1.00 83.94 196 GLY A C 1
ATOM 1415 O O . GLY A 1 196 ? 15.184 -6.830 -4.032 1.00 83.94 196 GLY A O 1
ATOM 1416 N N . LYS A 1 197 ? 14.958 -8.364 -5.669 1.00 87.19 197 LYS A N 1
ATOM 1417 C CA . LYS A 1 197 ? 13.494 -8.479 -5.541 1.00 87.19 197 LYS A CA 1
ATOM 1418 C C . LYS A 1 197 ? 13.098 -8.886 -4.118 1.00 87.19 197 LYS A C 1
ATOM 1420 O O . LYS A 1 197 ? 12.241 -8.248 -3.512 1.00 87.19 197 LYS A O 1
ATOM 1425 N N . ALA A 1 198 ? 13.748 -9.907 -3.556 1.00 89.19 198 ALA A N 1
ATOM 1426 C CA . ALA A 1 198 ? 13.470 -10.368 -2.198 1.00 89.19 198 ALA A CA 1
ATOM 1427 C C . ALA A 1 198 ? 13.777 -9.302 -1.131 1.00 89.19 198 ALA A C 1
ATOM 1429 O O . ALA A 1 198 ? 12.992 -9.153 -0.198 1.00 89.19 198 ALA A O 1
ATOM 1430 N N . TYR A 1 199 ? 14.861 -8.532 -1.269 1.00 90.44 199 TYR A N 1
ATOM 1431 C CA . TYR A 1 199 ? 15.218 -7.461 -0.332 1.00 90.44 199 TYR A CA 1
ATOM 1432 C C . TYR A 1 199 ? 14.229 -6.293 -0.361 1.00 90.44 199 TYR A C 1
ATOM 1434 O O . TYR A 1 199 ? 13.859 -5.796 0.702 1.00 90.44 199 TYR A O 1
ATOM 1442 N N . VAL A 1 200 ? 13.739 -5.901 -1.540 1.00 90.00 200 VAL A N 1
ATOM 1443 C CA . VAL A 1 200 ? 12.690 -4.874 -1.655 1.00 90.00 200 VAL A CA 1
ATOM 1444 C C . VAL A 1 200 ? 11.391 -5.351 -1.003 1.00 90.00 200 VAL A C 1
ATOM 1446 O O . VAL A 1 200 ? 10.804 -4.639 -0.188 1.00 90.00 200 VAL A O 1
ATOM 1449 N N . ILE A 1 201 ? 10.978 -6.597 -1.265 1.00 92.75 201 ILE A N 1
ATOM 1450 C CA . ILE A 1 201 ? 9.791 -7.193 -0.630 1.00 92.75 201 ILE A CA 1
ATOM 1451 C C . ILE A 1 201 ? 9.955 -7.292 0.889 1.00 92.75 201 ILE A C 1
ATOM 1453 O O . ILE A 1 201 ? 9.032 -6.947 1.628 1.00 92.75 201 ILE A O 1
ATOM 1457 N N . LEU A 1 202 ? 11.124 -7.725 1.364 1.00 94.56 202 LEU A N 1
ATOM 1458 C CA . LEU A 1 202 ? 11.439 -7.803 2.788 1.00 94.56 202 LEU A CA 1
ATOM 1459 C C . LEU A 1 202 ? 11.361 -6.423 3.446 1.00 94.56 202 LEU A C 1
ATOM 1461 O O . LEU A 1 202 ? 10.723 -6.282 4.490 1.00 94.56 202 LEU A O 1
ATOM 1465 N N . GLY A 1 203 ? 11.961 -5.408 2.823 1.00 94.81 203 GLY A N 1
ATOM 1466 C CA . GLY A 1 203 ? 11.854 -4.027 3.276 1.00 94.81 203 GLY A CA 1
ATOM 1467 C C . GLY A 1 203 ? 10.398 -3.577 3.341 1.00 94.81 203 GLY A C 1
ATOM 1468 O O . GLY A 1 203 ? 9.961 -3.102 4.384 1.00 94.81 203 GLY A O 1
ATOM 1469 N N . GLY A 1 204 ? 9.602 -3.831 2.299 1.00 96.44 204 GLY A N 1
ATOM 1470 C CA . GLY A 1 204 ? 8.173 -3.515 2.292 1.00 96.44 204 GLY A CA 1
ATOM 1471 C C . GLY A 1 204 ? 7.391 -4.159 3.443 1.00 96.44 204 GLY A C 1
ATOM 1472 O O . GLY A 1 204 ? 6.616 -3.483 4.124 1.00 96.44 204 GLY A O 1
ATOM 1473 N N . VAL A 1 205 ? 7.640 -5.440 3.734 1.00 97.88 205 VAL A N 1
ATOM 1474 C CA . VAL A 1 205 ? 7.032 -6.135 4.884 1.00 97.88 205 VAL A CA 1
ATOM 1475 C C . VAL A 1 205 ? 7.415 -5.446 6.193 1.00 97.88 205 VAL A C 1
ATOM 1477 O O . VAL A 1 205 ? 6.536 -5.125 6.993 1.00 97.88 205 VAL A O 1
ATOM 1480 N N . ILE A 1 206 ? 8.706 -5.174 6.403 1.00 98.25 206 ILE A N 1
ATOM 1481 C CA . ILE A 1 206 ? 9.204 -4.492 7.605 1.00 98.25 206 ILE A CA 1
ATOM 1482 C C . ILE A 1 206 ? 8.546 -3.114 7.746 1.00 98.25 206 ILE A C 1
ATOM 1484 O O . ILE A 1 206 ? 8.004 -2.797 8.804 1.00 98.25 206 ILE A O 1
ATOM 1488 N N . GLY A 1 207 ? 8.528 -2.321 6.674 1.00 98.12 207 GLY A N 1
ATOM 1489 C CA . GLY A 1 207 ? 7.931 -0.988 6.660 1.00 98.12 207 GLY A CA 1
ATOM 1490 C C . GLY A 1 207 ? 6.442 -1.001 6.997 1.00 98.12 207 GLY A C 1
ATOM 1491 O O . GLY A 1 207 ? 5.983 -0.222 7.831 1.00 98.12 207 GLY A O 1
ATOM 1492 N N . SER A 1 208 ? 5.695 -1.940 6.416 1.00 98.25 208 SER A N 1
ATOM 1493 C CA . SER A 1 208 ? 4.268 -2.134 6.690 1.00 98.25 208 SER A CA 1
ATOM 1494 C C . SER A 1 208 ? 3.991 -2.501 8.155 1.00 98.25 208 SER A C 1
ATOM 1496 O O . SER A 1 208 ? 3.078 -1.953 8.783 1.00 98.25 208 SER A O 1
ATOM 1498 N N . LEU A 1 209 ? 4.808 -3.382 8.741 1.00 98.44 209 LEU A N 1
ATOM 1499 C CA . LEU A 1 209 ? 4.689 -3.763 10.151 1.00 98.44 209 LEU A CA 1
ATOM 1500 C C . LEU A 1 209 ? 5.047 -2.607 11.095 1.00 98.44 209 LEU A C 1
ATOM 1502 O O . LEU A 1 209 ? 4.358 -2.410 12.098 1.00 98.44 209 LEU A O 1
ATOM 1506 N N . ILE A 1 210 ? 6.071 -1.812 10.767 1.00 98.31 210 ILE A N 1
ATOM 1507 C CA . ILE A 1 210 ? 6.418 -0.606 11.532 1.00 98.31 210 ILE A CA 1
ATOM 1508 C C . ILE A 1 210 ? 5.275 0.410 11.454 1.00 98.31 210 ILE A C 1
ATOM 1510 O O . ILE A 1 210 ? 4.853 0.920 12.489 1.00 98.31 210 ILE A O 1
ATOM 1514 N N . ALA A 1 211 ? 4.708 0.661 10.270 1.00 97.88 211 ALA A N 1
ATOM 1515 C CA . ALA A 1 211 ? 3.549 1.541 10.112 1.00 97.88 211 ALA A CA 1
ATOM 1516 C C . ALA A 1 211 ? 2.355 1.089 10.968 1.00 97.88 211 ALA A C 1
ATOM 1518 O O . ALA A 1 211 ? 1.718 1.898 11.646 1.00 97.88 211 ALA A O 1
ATOM 1519 N N . ALA A 1 212 ? 2.075 -0.216 10.988 1.00 96.94 212 ALA A N 1
ATOM 1520 C CA . ALA A 1 212 ? 1.035 -0.790 11.829 1.00 96.94 212 ALA A CA 1
ATOM 1521 C C . ALA A 1 212 ? 1.316 -0.614 13.331 1.00 96.94 212 ALA A C 1
ATOM 1523 O O . ALA A 1 212 ? 0.390 -0.345 14.101 1.00 96.94 212 ALA A O 1
ATOM 1524 N N . LEU A 1 213 ? 2.576 -0.750 13.754 1.00 95.88 213 LEU A N 1
ATOM 1525 C CA . LEU A 1 213 ? 2.992 -0.499 15.133 1.00 95.88 213 LEU A CA 1
ATOM 1526 C C . LEU A 1 213 ? 2.806 0.975 15.507 1.00 95.88 213 LEU A C 1
ATOM 1528 O O . LEU A 1 213 ? 2.178 1.263 16.523 1.00 95.88 213 LEU A O 1
ATOM 1532 N N . VAL A 1 214 ? 3.279 1.895 14.665 1.00 94.12 214 VAL A N 1
ATOM 1533 C CA . VAL A 1 214 ? 3.110 3.345 14.843 1.00 94.12 214 VAL A CA 1
ATOM 1534 C C . VAL A 1 214 ? 1.628 3.699 14.976 1.00 94.12 214 VAL A C 1
ATOM 1536 O O . VAL A 1 214 ? 1.235 4.389 15.917 1.00 94.12 214 VAL A O 1
ATOM 1539 N N . TRP A 1 215 ? 0.777 3.149 14.105 1.00 92.38 215 TRP A N 1
ATOM 1540 C CA . TRP A 1 215 ? -0.673 3.309 14.205 1.00 92.38 215 TRP A CA 1
ATOM 1541 C C . TRP A 1 215 ? -1.218 2.846 15.559 1.00 92.38 215 TRP A C 1
ATOM 1543 O O . TRP A 1 215 ? -2.017 3.558 16.167 1.00 92.38 215 TRP A O 1
ATOM 1553 N N . ARG A 1 216 ? -0.800 1.668 16.043 1.00 90.00 216 ARG A N 1
ATOM 1554 C CA . ARG A 1 216 ? -1.252 1.124 17.333 1.00 90.00 216 ARG A CA 1
ATOM 1555 C C . ARG A 1 216 ? -0.805 1.968 18.519 1.00 90.00 216 ARG A C 1
ATOM 1557 O O . ARG A 1 216 ? -1.555 2.044 19.482 1.00 90.00 216 ARG A O 1
ATOM 1564 N N . VAL A 1 217 ? 0.378 2.575 18.455 1.00 88.50 217 VAL A N 1
ATOM 1565 C CA . VAL A 1 217 ? 0.869 3.480 19.502 1.00 88.50 217 VAL A CA 1
ATOM 1566 C C . VAL A 1 217 ? 0.015 4.747 19.546 1.00 88.50 217 VAL A C 1
ATOM 1568 O O . VAL A 1 217 ? -0.476 5.105 20.611 1.00 88.50 217 VAL A O 1
ATOM 1571 N N . PHE A 1 218 ? -0.245 5.380 18.397 1.00 81.75 218 PHE A N 1
ATOM 1572 C CA . PHE A 1 218 ? -1.057 6.602 18.346 1.00 81.75 218 PHE A CA 1
ATOM 1573 C C . PHE A 1 218 ? -2.552 6.374 18.595 1.00 81.75 218 PHE A C 1
ATOM 1575 O O . PHE A 1 218 ? -3.233 7.264 19.091 1.00 81.75 218 PHE A O 1
ATOM 1582 N N . ASN A 1 219 ? -3.068 5.190 18.261 1.00 76.19 219 ASN A N 1
ATOM 1583 C CA . ASN A 1 219 ? -4.484 4.838 18.398 1.00 76.19 219 ASN A CA 1
ATOM 1584 C C . ASN A 1 219 ? -4.705 3.756 19.460 1.00 76.19 219 ASN A C 1
ATOM 1586 O O . ASN A 1 219 ? -5.655 2.968 19.365 1.00 76.19 219 ASN A O 1
ATOM 1590 N N . ALA A 1 220 ? -3.817 3.683 20.455 1.00 62.56 220 ALA A N 1
ATOM 1591 C CA . ALA A 1 220 ? -3.982 2.792 21.590 1.00 62.56 220 ALA A CA 1
ATOM 1592 C C . ALA A 1 220 ? -5.328 3.113 22.247 1.00 62.56 220 ALA A C 1
ATOM 1594 O O . ALA A 1 220 ? -5.551 4.215 22.749 1.00 62.56 220 ALA A O 1
ATOM 1595 N N . LYS A 1 221 ? -6.271 2.165 22.182 1.00 57.25 221 LYS A N 1
ATOM 1596 C CA . LYS A 1 221 ? -7.583 2.380 22.789 1.00 57.25 221 LYS A CA 1
ATOM 1597 C C . LYS A 1 221 ? -7.396 2.556 24.298 1.00 57.25 221 LYS A C 1
ATOM 1599 O O . LYS A 1 221 ? -6.644 1.772 24.883 1.00 57.25 221 LYS A O 1
ATOM 1604 N N . PRO A 1 222 ? -8.105 3.504 24.933 1.00 52.06 222 PRO A N 1
ATOM 1605 C CA . PRO A 1 222 ? -8.168 3.558 26.386 1.00 52.06 222 PRO A CA 1
ATOM 1606 C C . PRO A 1 222 ? -8.628 2.203 26.931 1.00 52.06 222 PRO A C 1
ATOM 1608 O O . PRO A 1 222 ? -9.394 1.485 26.276 1.00 52.06 222 PRO A O 1
ATOM 1611 N N . TRP A 1 223 ? -8.127 1.833 28.109 1.00 45.59 223 TRP A N 1
ATOM 1612 C CA . TRP A 1 223 ? -8.465 0.568 28.757 1.00 45.59 223 TRP A CA 1
ATOM 1613 C C . TRP A 1 223 ? -9.987 0.399 28.850 1.00 45.59 223 TRP A C 1
ATOM 1615 O O . TRP A 1 223 ? -10.696 1.286 29.326 1.00 45.59 223 TRP A O 1
ATOM 1625 N N . ARG A 1 224 ? -10.487 -0.755 28.386 1.00 59.47 224 ARG A N 1
ATOM 1626 C CA . ARG A 1 224 ? -11.913 -1.103 28.419 1.00 59.47 224 ARG A CA 1
ATOM 1627 C C . ARG A 1 224 ? -12.148 -2.315 29.299 1.00 59.47 224 ARG A C 1
ATOM 1629 O O . ARG A 1 224 ? -11.610 -3.388 29.030 1.00 59.47 224 ARG A O 1
ATOM 1636 N N . LYS A 1 225 ? -12.984 -2.166 30.321 1.00 69.00 225 LYS A N 1
ATOM 1637 C CA . LYS A 1 225 ? -13.390 -3.251 31.217 1.00 69.00 225 LYS A CA 1
ATOM 1638 C C . LYS A 1 225 ? -14.795 -3.704 30.835 1.00 69.00 225 LYS A C 1
ATOM 1640 O O . LYS A 1 225 ? -15.712 -2.896 30.771 1.00 69.00 225 LYS A O 1
ATOM 1645 N N . LEU A 1 226 ? -14.976 -4.993 30.540 1.00 74.94 226 LEU A N 1
ATOM 1646 C CA . LEU A 1 226 ? -16.314 -5.543 30.295 1.00 74.94 226 LEU A CA 1
ATOM 1647 C C . LEU A 1 226 ? -17.162 -5.345 31.555 1.00 74.94 226 LEU A C 1
ATOM 1649 O O . LEU A 1 226 ? -16.769 -5.827 32.621 1.00 74.94 226 LEU A O 1
ATOM 1653 N N . MET A 1 227 ? -18.304 -4.668 31.431 1.00 69.94 227 MET A N 1
ATOM 1654 C CA . MET A 1 227 ? -19.199 -4.502 32.569 1.00 69.94 227 MET A CA 1
ATOM 1655 C C . MET A 1 227 ? -19.814 -5.849 32.935 1.00 69.94 227 MET A C 1
ATOM 1657 O O . MET A 1 227 ? -20.247 -6.610 32.063 1.00 69.94 227 MET A O 1
ATOM 1661 N N . ARG A 1 228 ? -19.823 -6.146 34.234 1.00 74.31 228 ARG A N 1
ATOM 1662 C CA . ARG A 1 228 ? -20.463 -7.329 34.801 1.00 74.31 228 ARG A CA 1
ATOM 1663 C C . ARG A 1 228 ? -21.497 -6.897 35.834 1.00 74.31 228 ARG A C 1
ATOM 1665 O O . ARG A 1 228 ? -21.253 -5.918 36.535 1.00 74.31 228 ARG A O 1
ATOM 1672 N N . ASP A 1 229 ? -22.633 -7.585 35.863 1.00 72.06 229 ASP A N 1
ATOM 1673 C CA . ASP A 1 229 ? -23.621 -7.433 36.930 1.00 72.06 229 ASP A CA 1
ATOM 1674 C C . ASP A 1 229 ? -23.078 -8.011 38.250 1.00 72.06 229 ASP A C 1
ATOM 1676 O O . ASP A 1 229 ? -21.993 -8.603 38.286 1.00 72.06 229 ASP A O 1
ATOM 1680 N N . ASP A 1 230 ? -23.834 -7.859 39.335 1.00 70.75 230 ASP A N 1
ATOM 1681 C CA . ASP A 1 230 ? -23.459 -8.371 40.661 1.00 70.75 230 ASP A CA 1
ATOM 1682 C C . ASP A 1 230 ? -23.325 -9.905 40.687 1.00 70.75 230 ASP A C 1
ATOM 1684 O O . ASP A 1 230 ? -22.666 -10.474 41.557 1.00 70.75 230 ASP A O 1
ATOM 1688 N N . CYS A 1 231 ? -23.903 -10.588 39.696 1.00 70.19 231 CYS A N 1
ATOM 1689 C CA . CYS A 1 231 ? -23.790 -12.028 39.490 1.00 70.19 231 CYS A CA 1
ATOM 1690 C C . CYS A 1 231 ? -22.590 -12.416 38.602 1.00 70.19 231 CYS A C 1
ATOM 1692 O O . CYS A 1 231 ? -22.381 -13.596 38.322 1.00 70.19 231 CYS A O 1
ATOM 1694 N N . GLY A 1 232 ? -21.791 -11.448 38.142 1.00 72.62 232 GLY A N 1
ATOM 1695 C CA . GLY A 1 232 ? -20.630 -11.664 37.286 1.00 72.62 232 GLY A CA 1
ATOM 1696 C C . GLY A 1 232 ? -20.951 -11.880 35.801 1.00 72.62 232 GLY A C 1
ATOM 1697 O O . GLY A 1 232 ? -20.025 -12.111 35.014 1.00 72.62 232 GLY A O 1
ATOM 1698 N N . ASN A 1 233 ? -22.208 -11.788 35.366 1.00 75.06 233 ASN A N 1
ATOM 1699 C CA . ASN A 1 233 ? -22.587 -11.918 33.959 1.00 75.06 233 ASN A CA 1
ATOM 1700 C C . ASN A 1 233 ? -22.304 -10.626 33.197 1.00 75.06 233 ASN A C 1
ATOM 1702 O O . ASN A 1 233 ? -22.393 -9.536 33.745 1.00 75.06 233 ASN A O 1
ATOM 1706 N N . ALA A 1 234 ? -21.978 -10.731 31.907 1.00 75.12 234 ALA A N 1
ATOM 1707 C CA . ALA A 1 234 ? -21.743 -9.551 31.079 1.00 75.12 234 ALA A CA 1
ATOM 1708 C C . ALA A 1 234 ? -23.017 -8.699 30.967 1.00 75.12 234 ALA A C 1
ATOM 1710 O O . ALA A 1 234 ? -24.036 -9.194 30.480 1.00 75.12 234 ALA A O 1
ATOM 1711 N N . VAL A 1 235 ? -22.923 -7.421 31.340 1.00 70.06 235 VAL A N 1
ATOM 1712 C CA . VAL A 1 235 ? -24.010 -6.455 31.160 1.00 70.06 235 VAL A CA 1
ATOM 1713 C C . VAL A 1 235 ? -24.210 -6.231 29.667 1.00 70.06 235 VAL A C 1
ATOM 1715 O O . VAL A 1 235 ? -23.248 -6.016 28.916 1.00 70.06 235 VAL A O 1
ATOM 1718 N N . LYS A 1 236 ? -25.466 -6.326 29.235 1.00 71.69 236 LYS A N 1
ATOM 1719 C CA . LYS A 1 236 ? -25.868 -6.158 27.842 1.00 71.69 236 LYS A CA 1
ATOM 1720 C C . LYS A 1 236 ? -26.802 -4.964 27.685 1.00 71.69 236 LYS A C 1
ATOM 1722 O O . LYS A 1 236 ? -27.580 -4.664 28.589 1.00 71.69 236 LYS A O 1
ATOM 1727 N N . ASP A 1 237 ? -26.731 -4.315 26.530 1.00 59.41 237 ASP A N 1
ATOM 1728 C CA . ASP A 1 237 ? -27.711 -3.314 26.121 1.00 59.41 237 ASP A CA 1
ATOM 1729 C C . ASP A 1 237 ? -29.074 -3.968 25.803 1.00 59.41 237 ASP A C 1
ATOM 1731 O O . ASP A 1 237 ? -29.219 -5.195 25.803 1.00 59.41 237 ASP A O 1
ATOM 1735 N N . ALA A 1 238 ? -30.084 -3.146 25.503 1.00 54.78 238 ALA A N 1
ATOM 1736 C CA . ALA A 1 238 ? -31.421 -3.617 25.124 1.00 54.78 238 ALA A CA 1
ATOM 1737 C C . ALA A 1 238 ? -31.423 -4.507 23.861 1.00 54.78 238 ALA A C 1
ATOM 1739 O O . ALA A 1 238 ? -32.364 -5.264 23.634 1.00 54.78 238 ALA A O 1
ATOM 1740 N N . CYS A 1 239 ? -30.361 -4.439 23.058 1.00 46.97 239 CYS A N 1
ATOM 1741 C CA . CYS A 1 239 ? -30.156 -5.215 21.841 1.00 46.97 239 CYS A CA 1
ATOM 1742 C C . CYS A 1 239 ? -29.316 -6.490 22.083 1.00 46.97 239 CYS A C 1
ATOM 1744 O O . CYS A 1 239 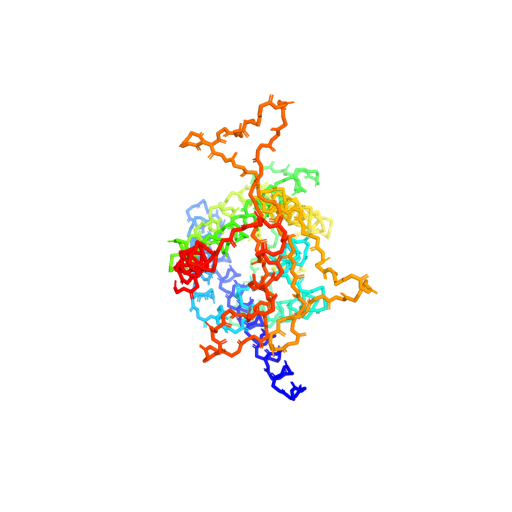? -29.045 -7.240 21.145 1.00 46.97 239 CYS A O 1
ATOM 1746 N N . GLY A 1 240 ? -28.894 -6.762 23.325 1.00 62.25 240 GLY A N 1
ATOM 1747 C CA . GLY A 1 240 ? -28.078 -7.919 23.690 1.00 62.25 240 GLY A CA 1
ATOM 1748 C C . GLY A 1 240 ? -26.566 -7.760 23.459 1.00 62.25 240 GLY A C 1
ATOM 1749 O O . GLY A 1 240 ? -25.827 -8.741 23.615 1.00 62.25 240 GLY A O 1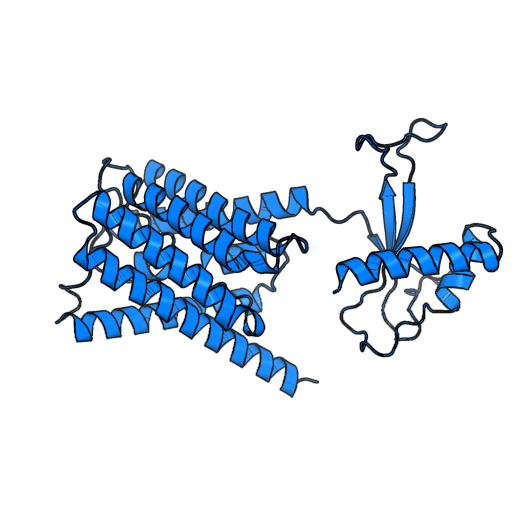
ATOM 1750 N N . ASN A 1 241 ? -26.077 -6.568 23.107 1.00 61.12 241 ASN A N 1
ATOM 1751 C CA . ASN A 1 241 ? -24.653 -6.284 22.922 1.00 61.12 241 ASN A CA 1
ATOM 1752 C C . ASN A 1 241 ? -23.963 -6.048 24.261 1.00 61.12 241 ASN A C 1
ATOM 1754 O O . ASN A 1 241 ? -24.504 -5.392 25.143 1.00 61.12 241 ASN A O 1
ATOM 1758 N N . LYS A 1 242 ? -22.737 -6.557 24.407 1.00 72.38 242 LYS A N 1
ATOM 1759 C CA . LYS A 1 242 ? -21.928 -6.356 25.614 1.00 72.38 242 LYS A CA 1
ATOM 1760 C C . LYS A 1 242 ? -21.563 -4.885 25.776 1.00 72.38 242 LYS A C 1
ATOM 1762 O O . LYS A 1 242 ? -21.151 -4.243 24.812 1.00 72.38 242 LYS A O 1
ATOM 1767 N N . MET A 1 243 ? -21.659 -4.399 27.005 1.00 59.12 243 MET A N 1
ATOM 1768 C CA . MET A 1 243 ? -21.313 -3.027 27.351 1.00 59.12 243 MET A CA 1
ATOM 1769 C C . MET A 1 243 ? -19.947 -2.973 28.046 1.00 59.12 243 MET A C 1
ATOM 1771 O O . MET A 1 243 ? -19.609 -3.844 28.855 1.00 59.12 243 MET A O 1
ATOM 1775 N N . TYR A 1 244 ? -19.152 -1.952 27.726 1.00 67.06 244 TYR A N 1
ATOM 1776 C CA . TYR A 1 244 ? -17.797 -1.787 28.248 1.00 67.06 244 TYR A CA 1
ATOM 1777 C C . TYR A 1 244 ? -17.662 -0.459 28.990 1.00 67.06 244 TYR A C 1
ATOM 1779 O O . TYR A 1 244 ? -18.114 0.580 28.518 1.00 67.06 244 TYR A O 1
ATOM 1787 N N . GLU A 1 245 ? -17.011 -0.511 30.145 1.00 64.25 245 GLU A N 1
ATOM 1788 C CA . GLU A 1 245 ? -16.559 0.652 30.894 1.00 64.25 245 GLU A CA 1
ATOM 1789 C C . GLU A 1 245 ? -15.247 1.139 30.274 1.00 64.25 245 GLU A C 1
ATOM 1791 O O . GLU A 1 245 ? -14.290 0.365 30.170 1.00 64.2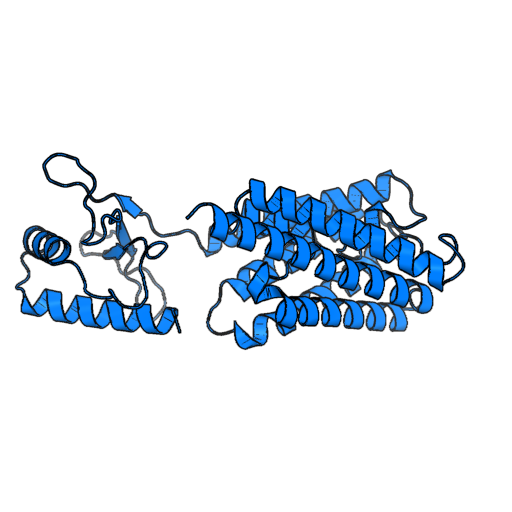5 245 GLU A O 1
ATOM 1796 N N . VAL A 1 246 ? -15.210 2.392 29.822 1.00 60.16 246 VAL A N 1
ATOM 1797 C CA . VAL A 1 246 ? -14.017 3.014 29.238 1.00 60.16 246 VAL A CA 1
ATOM 1798 C C . VAL A 1 246 ? -13.535 4.110 30.170 1.00 60.16 246 VAL A C 1
ATOM 1800 O O . VAL A 1 246 ? -14.228 5.107 30.375 1.00 60.16 246 VAL A O 1
ATOM 1803 N N . CYS A 1 247 ? -12.341 3.930 30.731 1.00 55.25 247 CYS A N 1
ATOM 1804 C CA . CYS A 1 247 ? -11.706 4.960 31.543 1.00 55.25 247 CYS A CA 1
ATOM 1805 C C . CYS A 1 247 ? -10.930 5.904 30.626 1.00 55.25 247 CYS A C 1
ATOM 1807 O O . CYS A 1 247 ? -9.970 5.492 29.974 1.00 55.25 247 CYS A O 1
ATOM 1809 N N . HIS A 1 248 ? -11.339 7.165 30.588 1.00 59.66 248 HIS A N 1
ATOM 1810 C CA . HIS A 1 248 ? -10.605 8.230 29.922 1.00 59.66 248 HIS A CA 1
ATOM 1811 C C . HIS A 1 248 ? -9.895 9.087 30.962 1.00 59.66 248 HIS A C 1
ATOM 1813 O O . HIS A 1 248 ? -10.490 9.451 31.974 1.00 59.66 248 HIS A O 1
ATOM 1819 N N . GLU A 1 249 ? -8.649 9.459 30.700 1.00 63.19 249 GLU A N 1
ATOM 1820 C CA . GLU A 1 249 ? -7.977 10.503 31.470 1.00 63.19 249 GLU A CA 1
ATOM 1821 C C . GLU A 1 249 ? -8.583 11.867 31.112 1.00 63.19 249 GLU A C 1
ATOM 1823 O O . GLU A 1 249 ? -8.862 12.166 29.947 1.00 63.19 249 GLU A O 1
ATOM 1828 N N . ARG A 1 250 ? -8.838 12.697 32.126 1.00 51.94 250 ARG A N 1
ATOM 1829 C CA . ARG A 1 250 ? -9.189 14.100 31.937 1.00 51.94 250 ARG A CA 1
ATOM 1830 C C . ARG A 1 250 ? -7.928 14.836 31.527 1.00 51.94 250 ARG A C 1
ATOM 1832 O O . ARG A 1 250 ? -6.922 14.776 32.224 1.00 51.94 250 ARG A O 1
ATOM 1839 N N . VAL A 1 251 ? -8.018 15.566 30.426 1.00 63.31 251 VAL A N 1
ATOM 1840 C CA . VAL A 1 251 ? -6.967 16.465 29.955 1.00 63.31 251 VAL A CA 1
ATOM 1841 C C . VAL A 1 251 ? -7.461 17.907 30.013 1.00 63.31 251 VAL A C 1
ATOM 1843 O O . VAL A 1 251 ? -8.649 18.169 29.803 1.00 63.31 251 VAL A O 1
ATOM 1846 N N . ASP A 1 252 ? -6.574 18.838 30.355 1.00 64.19 252 ASP A N 1
ATOM 1847 C CA . ASP A 1 252 ? -6.853 20.271 30.322 1.00 64.19 252 ASP A CA 1
ATOM 1848 C C . ASP A 1 252 ? -6.932 20.788 28.870 1.00 64.19 252 ASP A C 1
ATOM 1850 O O . ASP A 1 252 ? -6.740 20.052 27.899 1.00 64.19 252 ASP A O 1
ATOM 1854 N N . LYS A 1 253 ? -7.222 22.084 28.694 1.00 56.53 253 LYS A N 1
ATOM 1855 C CA . LYS A 1 253 ? -7.308 22.714 27.360 1.00 56.53 253 LYS A CA 1
ATOM 1856 C C . LYS A 1 253 ? -5.978 22.715 26.590 1.00 56.53 253 LYS A C 1
ATOM 1858 O O . LYS A 1 253 ? -5.982 23.008 25.398 1.00 56.53 253 LYS A O 1
ATOM 1863 N N . CYS A 1 254 ? -4.873 22.409 27.259 1.00 54.59 254 CYS A N 1
ATOM 1864 C CA . CYS A 1 254 ? -3.528 22.344 26.705 1.00 54.59 254 CYS A CA 1
ATOM 1865 C C . CYS A 1 254 ? -3.073 20.893 26.456 1.00 54.59 254 CYS A C 1
ATOM 1867 O O . CYS A 1 254 ? -1.967 20.687 25.966 1.00 54.59 254 CYS A O 1
ATOM 1869 N N . GLY A 1 255 ? -3.916 19.896 26.758 1.00 52.25 255 GLY A N 1
ATOM 1870 C CA . GLY A 1 255 ? -3.619 18.476 26.580 1.00 52.25 255 GLY A CA 1
ATOM 1871 C C . GLY A 1 255 ? -2.863 17.825 27.742 1.00 52.25 255 GLY A C 1
ATOM 1872 O O . GLY A 1 255 ? -2.492 16.659 27.625 1.00 52.25 255 GLY A O 1
ATOM 1873 N N . ASN A 1 256 ? -2.646 18.524 28.861 1.00 65.31 256 ASN A N 1
ATOM 1874 C CA . ASN A 1 256 ? -2.011 17.930 30.037 1.00 65.31 256 ASN A CA 1
ATOM 1875 C C . ASN A 1 256 ? -3.027 17.120 30.838 1.00 65.31 256 ASN A C 1
ATOM 1877 O O . ASN A 1 256 ? -4.163 17.554 31.027 1.00 65.31 256 ASN A O 1
ATOM 1881 N N . VAL A 1 257 ? -2.609 15.970 31.364 1.00 70.12 257 VAL A N 1
ATOM 1882 C CA . VAL A 1 257 ? -3.443 15.145 32.244 1.00 70.12 257 VAL A CA 1
ATOM 1883 C C . VAL A 1 257 ? -3.747 15.915 33.531 1.00 70.12 257 VAL A C 1
ATOM 1885 O O . VAL A 1 257 ? -2.841 16.316 34.260 1.00 70.12 257 VAL A O 1
ATOM 1888 N N . ILE A 1 258 ? -5.033 16.119 33.812 1.00 69.38 258 ILE A N 1
ATOM 1889 C CA . ILE A 1 258 ? -5.502 16.719 35.060 1.00 69.38 258 ILE A CA 1
ATOM 1890 C C . ILE A 1 258 ? -5.302 15.677 36.153 1.00 69.38 258 ILE A C 1
ATOM 1892 O O . ILE A 1 258 ? -5.853 14.583 36.055 1.00 69.38 258 ILE A O 1
ATOM 1896 N N . MET A 1 259 ? -4.537 16.004 37.188 1.00 68.44 259 MET A N 1
ATOM 1897 C CA . MET A 1 259 ? -4.380 15.137 38.356 1.00 68.44 259 MET A CA 1
ATOM 1898 C C . MET A 1 259 ? -5.530 15.367 39.344 1.00 68.44 259 MET A C 1
ATOM 1900 O O . MET A 1 259 ? -6.066 16.471 39.435 1.00 68.44 259 MET A O 1
ATOM 1904 N N . ASP A 1 260 ? -5.951 14.318 40.044 1.00 67.31 260 ASP A N 1
ATOM 1905 C CA . ASP A 1 260 ? -6.857 14.421 41.185 1.00 67.31 260 ASP A CA 1
ATOM 1906 C C . ASP A 1 260 ? -6.123 14.922 42.442 1.00 67.31 260 ASP A C 1
ATOM 1908 O O . ASP A 1 260 ? -4.895 15.042 42.466 1.00 67.31 260 ASP A O 1
ATOM 1912 N N . ASP A 1 261 ? -6.878 15.184 43.511 1.00 62.03 261 ASP A N 1
ATOM 1913 C CA . ASP A 1 261 ? -6.352 15.682 44.791 1.00 62.03 261 ASP A CA 1
ATOM 1914 C C . ASP A 1 261 ? -5.377 14.696 45.475 1.00 62.03 261 ASP A C 1
ATOM 1916 O O . ASP A 1 261 ? -4.721 15.034 46.458 1.00 62.03 261 ASP A O 1
ATOM 1920 N N . CYS A 1 262 ? -5.272 13.468 44.955 1.00 45.00 262 CYS A N 1
ATOM 1921 C CA . CYS A 1 262 ? -4.375 12.410 45.411 1.00 45.00 262 CYS A CA 1
ATOM 1922 C C . CYS A 1 262 ? -3.142 12.235 44.499 1.00 45.00 262 CYS A C 1
ATOM 1924 O O . CYS A 1 262 ? -2.361 11.303 44.708 1.00 45.00 262 CYS A O 1
ATOM 1926 N N . GLY A 1 263 ? -2.959 13.094 43.488 1.00 50.03 263 GLY A N 1
ATOM 1927 C CA . GLY A 1 263 ? -1.830 13.050 42.555 1.00 50.03 263 GLY A CA 1
ATOM 1928 C C . GLY A 1 263 ? -1.911 11.941 41.500 1.00 50.03 263 GLY A C 1
ATOM 1929 O O . GLY A 1 263 ? -0.891 11.603 40.898 1.00 50.03 263 GLY A O 1
ATOM 1930 N N . LYS A 1 264 ? -3.090 11.350 41.272 1.00 57.03 264 LYS A N 1
ATOM 1931 C CA . LYS A 1 264 ? -3.329 10.359 40.210 1.00 57.03 264 LYS A CA 1
ATOM 1932 C C . LYS A 1 264 ? -4.024 11.007 39.010 1.00 57.03 264 LYS A C 1
ATOM 1934 O O . LYS A 1 264 ? -4.736 11.990 39.195 1.00 57.03 264 LYS A O 1
ATOM 1939 N N . PRO A 1 265 ? -3.895 10.454 37.788 1.00 59.75 265 PRO A N 1
ATOM 1940 C CA . PRO A 1 265 ? -4.671 10.904 36.638 1.00 59.75 265 PRO A CA 1
ATOM 1941 C C . PRO A 1 265 ? -6.164 10.923 36.956 1.00 59.75 265 PRO A C 1
ATOM 1943 O O . PRO A 1 265 ? -6.777 9.896 37.256 1.00 59.75 265 PRO A O 1
ATOM 1946 N N . SER A 1 266 ? -6.756 12.108 36.888 1.00 54.03 266 SER A N 1
ATOM 1947 C CA . SER A 1 266 ? -8.182 12.294 37.064 1.00 54.03 266 SER A CA 1
ATOM 1948 C C . SER A 1 266 ? -8.891 11.644 35.885 1.00 54.03 266 SER A C 1
ATOM 1950 O O . SER A 1 266 ? -8.607 11.985 34.742 1.00 54.03 266 SER A O 1
ATOM 1952 N N . THR A 1 267 ? -9.803 10.705 36.124 1.00 57.53 267 THR A N 1
ATOM 1953 C CA . THR A 1 267 ? -10.475 9.966 35.045 1.00 57.53 267 THR A CA 1
ATOM 1954 C C . THR A 1 267 ? -11.963 10.284 34.977 1.00 57.53 267 THR A C 1
ATOM 1956 O O . THR A 1 267 ? -12.594 10.637 35.972 1.00 57.53 267 THR A O 1
ATOM 1959 N N . TYR A 1 268 ? -12.539 10.168 33.783 1.00 54.53 268 TYR A N 1
ATOM 1960 C CA . TYR A 1 268 ? -13.980 10.080 33.587 1.00 54.53 268 TYR A CA 1
ATOM 1961 C C . TYR A 1 268 ? -14.306 8.766 32.889 1.00 54.53 268 TYR A C 1
ATOM 1963 O O . TYR A 1 268 ? -13.551 8.268 32.054 1.00 54.53 268 TYR A O 1
ATOM 1971 N N . THR A 1 269 ? -15.436 8.185 33.265 1.00 51.00 269 THR A N 1
ATOM 1972 C CA . THR A 1 269 ? -15.879 6.904 32.726 1.00 51.00 269 THR A CA 1
ATOM 1973 C C . THR A 1 269 ? -16.960 7.149 31.691 1.00 51.00 269 THR A C 1
ATOM 1975 O O . THR A 1 269 ? -17.957 7.807 31.986 1.00 51.00 269 THR A O 1
ATOM 1978 N N . THR A 1 270 ? -16.784 6.611 30.490 1.00 60.28 270 THR A N 1
ATOM 1979 C CA . THR A 1 270 ? -17.854 6.534 29.493 1.00 60.28 270 THR A CA 1
ATOM 1980 C C . THR A 1 270 ? -18.293 5.085 29.333 1.00 60.28 270 THR A C 1
ATOM 1982 O O . THR A 1 270 ? -17.539 4.147 29.605 1.00 60.28 270 THR A O 1
ATOM 1985 N N . ILE A 1 271 ? -19.543 4.895 28.917 1.00 59.09 271 ILE A N 1
ATOM 1986 C CA . ILE A 1 271 ? -20.021 3.581 28.503 1.00 59.09 271 ILE A CA 1
ATOM 1987 C C . ILE A 1 271 ? -19.914 3.503 26.993 1.00 59.09 271 ILE A C 1
ATOM 1989 O O . ILE A 1 271 ? -20.567 4.263 26.279 1.00 59.09 271 ILE A O 1
ATOM 1993 N N . ASP A 1 272 ? -19.114 2.554 26.527 1.00 58.09 272 ASP A N 1
ATOM 1994 C CA . ASP A 1 272 ? -19.008 2.240 25.112 1.00 58.09 272 ASP A CA 1
ATOM 1995 C C . ASP A 1 272 ? -19.894 1.028 24.802 1.00 58.09 272 ASP A C 1
ATOM 1997 O O . ASP A 1 272 ? -19.834 -0.017 25.466 1.00 58.09 272 ASP A O 1
ATOM 2001 N N . ILE A 1 273 ? -20.758 1.203 23.806 1.00 58.03 273 ILE A N 1
ATOM 2002 C CA . ILE A 1 273 ? -21.689 0.191 23.311 1.00 58.03 273 ILE A CA 1
ATOM 2003 C C . ILE A 1 273 ? -21.093 -0.333 22.005 1.00 58.03 273 ILE A C 1
ATOM 2005 O O . ILE A 1 273 ? -20.680 0.448 21.153 1.00 58.03 273 ILE A O 1
ATOM 2009 N N . ASP A 1 274 ? -21.019 -1.652 21.818 1.00 53.84 274 ASP A N 1
ATOM 2010 C CA . ASP A 1 274 ? -20.487 -2.217 20.572 1.00 53.84 274 ASP A CA 1
ATOM 2011 C C . ASP A 1 274 ? -21.467 -1.993 19.402 1.00 53.84 274 ASP A C 1
ATOM 2013 O O . ASP A 1 274 ? -22.343 -2.812 19.116 1.00 53.84 274 ASP A O 1
ATOM 2017 N N . TYR A 1 275 ? -21.315 -0.854 18.719 1.00 49.16 275 TYR A N 1
ATOM 2018 C CA . TYR A 1 275 ? -22.204 -0.385 17.651 1.00 49.16 275 TYR A CA 1
ATOM 2019 C C . TYR A 1 275 ? -22.206 -1.257 16.387 1.00 49.16 275 TYR A C 1
ATOM 2021 O O . TYR A 1 275 ? -23.071 -1.074 15.532 1.00 49.16 275 TYR A O 1
ATOM 2029 N N . LYS A 1 276 ? -21.304 -2.242 16.246 1.00 42.12 276 LYS A N 1
ATOM 2030 C CA . LYS A 1 276 ? -21.210 -3.086 15.034 1.00 42.12 276 LYS A CA 1
ATOM 2031 C C . LYS A 1 276 ? -22.460 -3.936 14.742 1.00 42.12 276 LYS A C 1
ATOM 2033 O O . LYS A 1 276 ? -22.494 -4.614 13.717 1.00 42.12 276 LYS A O 1
ATOM 2038 N N . LYS A 1 277 ? -23.470 -3.930 15.620 1.00 42.19 277 LYS A N 1
ATOM 2039 C CA . LYS A 1 277 ? -24.723 -4.695 15.484 1.00 42.19 277 LYS A CA 1
ATOM 2040 C C . LYS A 1 277 ? -26.006 -3.857 15.574 1.00 42.19 277 LYS A C 1
ATOM 2042 O O . LYS A 1 277 ? -27.087 -4.437 15.549 1.00 42.19 277 LYS A O 1
ATOM 2047 N N . MET A 1 278 ? -25.912 -2.532 15.688 1.00 41.88 278 MET A N 1
ATOM 2048 C CA . MET A 1 278 ? -27.089 -1.659 15.780 1.00 41.88 278 MET A CA 1
ATOM 2049 C C . MET A 1 278 ? -27.606 -1.255 14.392 1.00 41.88 278 MET A C 1
ATOM 2051 O O . MET A 1 278 ? -26.851 -0.756 13.561 1.00 41.88 278 MET A O 1
ATOM 2055 N N . ASP A 1 279 ? -28.910 -1.430 14.157 1.00 41.47 279 ASP A N 1
ATOM 2056 C CA . ASP A 1 279 ? -29.627 -0.801 13.039 1.00 41.47 279 ASP A CA 1
ATOM 2057 C C . ASP A 1 279 ? -29.796 0.707 13.328 1.00 41.47 279 ASP A C 1
ATOM 2059 O O . ASP A 1 279 ? -30.065 1.103 14.466 1.00 41.47 279 ASP A O 1
ATOM 2063 N N . GLN A 1 280 ? -29.673 1.565 12.307 1.00 46.69 280 GLN A N 1
ATOM 2064 C CA . GLN A 1 280 ? -29.687 3.037 12.431 1.00 46.69 280 GLN A CA 1
ATOM 2065 C C . GLN A 1 280 ? -30.973 3.602 13.072 1.00 46.69 280 GLN A C 1
ATOM 2067 O O . GLN A 1 280 ? -31.010 4.770 13.470 1.00 46.69 280 GLN A O 1
ATOM 2072 N N . ARG A 1 281 ? -32.023 2.781 13.206 1.00 38.56 281 ARG A N 1
ATOM 2073 C CA . ARG A 1 281 ? -33.334 3.148 13.761 1.00 38.56 281 ARG A CA 1
ATOM 2074 C C . ARG A 1 281 ? -33.481 2.936 15.277 1.00 38.56 281 ARG A C 1
ATOM 2076 O O . ARG A 1 281 ? -34.503 3.335 15.819 1.00 38.56 281 ARG A O 1
ATOM 2083 N N . GLN A 1 282 ? -32.506 2.336 15.972 1.00 45.44 282 GLN A N 1
ATOM 2084 C CA . GLN A 1 282 ? -32.649 1.887 17.376 1.00 45.44 282 GLN A CA 1
ATOM 2085 C C . GLN A 1 282 ? -31.786 2.660 18.400 1.00 45.44 282 GLN A C 1
ATOM 2087 O O . GLN A 1 282 ? -31.350 2.107 19.405 1.00 45.44 282 GLN A O 1
ATOM 2092 N N . ARG A 1 283 ? -31.528 3.955 18.175 1.00 47.31 283 ARG A N 1
ATOM 2093 C CA . ARG A 1 283 ? -30.579 4.776 18.964 1.00 47.31 283 ARG A CA 1
ATOM 2094 C C . ARG A 1 283 ? -31.110 5.297 20.317 1.00 47.31 283 ARG A C 1
ATOM 2096 O O . ARG A 1 283 ? -30.871 6.452 20.654 1.00 47.31 283 ARG A O 1
ATOM 2103 N N . ASN A 1 284 ? -31.791 4.465 21.104 1.00 52.19 284 ASN A N 1
ATOM 2104 C CA . ASN A 1 284 ? -32.165 4.813 22.482 1.00 52.19 284 ASN A CA 1
ATOM 2105 C C . ASN A 1 284 ? -31.198 4.153 23.478 1.00 52.19 284 ASN A C 1
ATOM 2107 O O . ASN A 1 284 ? -30.957 2.949 23.407 1.00 52.19 284 ASN A O 1
ATOM 2111 N N . VAL A 1 285 ? -30.639 4.935 24.409 1.00 50.84 285 VAL A N 1
ATOM 2112 C CA . VAL A 1 285 ? -29.766 4.415 25.478 1.00 50.84 285 VAL A CA 1
ATOM 2113 C C . VAL A 1 285 ? -30.585 3.504 26.406 1.00 50.84 285 VAL A C 1
ATOM 2115 O O . VAL A 1 285 ? -31.680 3.901 26.809 1.00 50.84 285 VAL A O 1
ATOM 2118 N N . PRO A 1 286 ? -30.099 2.300 26.770 1.00 52.91 286 PRO A N 1
ATOM 2119 C CA . PRO A 1 286 ? -30.857 1.372 27.606 1.00 52.91 286 PRO A CA 1
ATOM 2120 C C . PRO A 1 286 ? -31.100 1.918 29.018 1.00 52.91 286 PRO A C 1
ATOM 2122 O O . PRO A 1 286 ? -30.178 2.409 29.670 1.00 52.91 286 PRO A O 1
ATOM 2125 N N . THR A 1 287 ? -32.310 1.723 29.543 1.00 54.31 287 THR A N 1
ATOM 2126 C CA . THR A 1 287 ? -32.688 2.074 30.925 1.00 54.31 287 THR A CA 1
ATOM 2127 C C . THR A 1 287 ? -31.824 1.358 31.974 1.00 54.31 287 THR A C 1
ATOM 2129 O O . THR A 1 287 ? -31.533 1.927 33.021 1.00 54.31 287 THR A O 1
ATOM 2132 N N . SER A 1 288 ? -31.336 0.147 31.677 1.00 49.16 288 SER A N 1
ATOM 2133 C CA . SER A 1 288 ? -30.444 -0.633 32.551 1.00 49.16 288 SER A CA 1
ATOM 2134 C C . SER A 1 288 ? -29.057 -0.003 32.722 1.00 49.16 288 SER A C 1
ATOM 2136 O O . SER A 1 288 ? -28.506 0.001 33.820 1.00 49.16 288 SER A O 1
ATOM 2138 N N . ALA A 1 289 ? -28.504 0.584 31.658 1.00 51.09 289 ALA A N 1
ATOM 2139 C CA . ALA A 1 289 ? -27.239 1.319 31.708 1.00 51.09 289 ALA A CA 1
ATOM 2140 C C . ALA A 1 289 ? -27.362 2.581 32.572 1.00 51.09 289 ALA A C 1
ATOM 2142 O O . ALA A 1 289 ? -26.449 2.940 33.313 1.00 51.09 289 ALA A O 1
ATOM 2143 N N . PHE A 1 290 ? -28.528 3.219 32.491 1.00 55.94 290 PHE A N 1
ATOM 2144 C CA . PHE A 1 290 ? -28.880 4.400 33.261 1.00 55.94 290 PHE A CA 1
ATOM 2145 C C . PHE A 1 290 ? -29.011 4.083 34.758 1.00 55.94 290 PHE A C 1
ATOM 2147 O O . PHE A 1 290 ? -28.415 4.767 35.585 1.00 55.94 290 PHE A O 1
ATOM 2154 N N . GLN A 1 291 ? -29.712 2.996 35.100 1.00 51.97 291 GLN A N 1
ATOM 2155 C CA . GLN A 1 291 ? -29.860 2.510 36.478 1.00 51.97 291 GLN A CA 1
ATOM 2156 C C . GLN A 1 291 ? -28.513 2.121 37.103 1.00 51.97 291 GLN A C 1
ATOM 2158 O O . GLN A 1 291 ? -28.230 2.515 38.233 1.00 51.97 291 GLN A O 1
ATOM 2163 N N . TYR A 1 292 ? -27.644 1.434 36.351 1.00 54.47 292 TYR A N 1
ATOM 2164 C CA . TYR A 1 292 ? -26.282 1.122 36.798 1.00 54.47 292 TYR A CA 1
ATOM 2165 C C . TYR A 1 292 ? -25.474 2.394 37.114 1.00 54.47 292 TYR A C 1
ATOM 2167 O O . TYR A 1 292 ? -24.781 2.466 38.129 1.00 54.47 292 TYR A O 1
ATOM 2175 N N . PHE A 1 293 ? -25.597 3.436 36.281 1.00 53.28 293 PHE A N 1
ATOM 2176 C CA . PHE A 1 293 ? -24.916 4.714 36.506 1.00 53.28 293 PHE A CA 1
ATOM 2177 C C . PHE A 1 293 ? -25.409 5.429 37.762 1.00 53.28 293 PHE A C 1
ATOM 2179 O O . PHE A 1 293 ? -24.593 5.908 38.549 1.00 53.28 293 PHE A O 1
ATOM 2186 N N . GLN A 1 294 ? -26.725 5.479 37.975 1.00 55.44 294 GLN A N 1
ATOM 2187 C CA . GLN A 1 294 ? -27.312 6.086 39.172 1.00 55.44 294 GLN A CA 1
ATOM 2188 C C . GLN A 1 294 ? -26.851 5.372 40.442 1.00 55.44 294 GLN A C 1
ATOM 2190 O O . GLN A 1 294 ? -26.471 6.024 41.411 1.00 55.44 294 GLN A O 1
ATOM 2195 N N . GLN A 1 295 ? -26.803 4.039 40.411 1.00 56.50 295 GLN A N 1
ATOM 2196 C CA . GLN A 1 295 ? -26.359 3.229 41.542 1.00 56.50 295 GLN A CA 1
ATOM 2197 C C . GLN A 1 295 ? -24.870 3.436 41.864 1.00 56.50 295 GLN A C 1
ATOM 2199 O O . GLN A 1 295 ? -24.494 3.448 43.032 1.00 56.50 295 GLN A O 1
ATOM 2204 N N . LYS A 1 296 ? -24.021 3.630 40.844 1.00 50.22 296 LYS A N 1
ATOM 2205 C CA . LYS A 1 296 ? -22.565 3.769 41.018 1.00 50.22 296 LYS A CA 1
ATOM 2206 C C . LYS A 1 296 ? -22.107 5.204 41.309 1.00 50.22 296 LYS A C 1
ATOM 2208 O O . LYS A 1 296 ? -21.096 5.392 41.977 1.00 50.22 296 LYS A O 1
ATOM 2213 N N . THR A 1 297 ? -22.819 6.210 40.797 1.00 49.66 297 THR A N 1
ATOM 2214 C CA . THR A 1 297 ? -22.447 7.635 40.931 1.00 49.66 297 THR A CA 1
ATOM 2215 C C . THR A 1 297 ? -23.269 8.392 41.972 1.00 49.66 297 THR A C 1
ATOM 2217 O O . THR A 1 297 ? -22.871 9.481 42.374 1.00 49.66 297 THR A O 1
ATOM 2220 N N . GLY A 1 298 ? -24.420 7.854 42.391 1.00 46.03 298 GLY A N 1
ATOM 2221 C CA . GLY A 1 298 ? -25.372 8.541 43.268 1.00 46.03 298 GLY A CA 1
ATOM 2222 C C . GLY A 1 298 ? -26.094 9.729 42.615 1.00 46.03 298 GLY A C 1
ATOM 2223 O O . GLY A 1 298 ? -26.805 10.460 43.301 1.00 46.03 298 GLY A O 1
ATOM 2224 N N . LEU A 1 299 ? -25.916 9.955 41.307 1.00 46.56 299 LEU A N 1
ATOM 2225 C CA . LEU A 1 299 ? -26.507 11.083 40.583 1.00 46.56 299 LEU A CA 1
ATOM 2226 C C . LEU A 1 299 ? -27.984 10.826 40.232 1.00 46.56 299 LEU A C 1
ATOM 2228 O O . LEU A 1 299 ? -28.358 9.738 39.796 1.00 46.56 299 LEU A O 1
ATOM 2232 N N . GLY A 1 300 ? -28.828 11.854 40.383 1.00 37.88 300 GLY A N 1
ATOM 2233 C CA . GLY A 1 300 ? -30.252 11.806 40.027 1.00 37.88 300 GLY A CA 1
ATOM 2234 C C . GLY A 1 300 ? -30.503 11.652 38.519 1.00 37.88 300 GLY A C 1
ATOM 2235 O O . GLY A 1 300 ? -29.643 11.957 37.693 1.00 37.88 300 GLY A O 1
ATOM 2236 N N . ALA A 1 301 ? -31.702 11.184 38.146 1.00 41.84 301 ALA A N 1
ATOM 2237 C CA . ALA A 1 301 ? -32.069 10.839 36.761 1.00 41.84 301 ALA A CA 1
ATOM 2238 C C . ALA A 1 301 ? -31.869 11.978 35.752 1.00 41.84 301 ALA A C 1
ATOM 2240 O O . ALA A 1 301 ? -31.486 11.742 34.609 1.00 41.84 301 ALA A O 1
ATOM 2241 N N . GLU A 1 302 ? -32.082 13.212 36.194 1.00 38.06 302 GLU A N 1
ATOM 2242 C CA . GLU A 1 302 ? -31.966 14.408 35.365 1.00 38.06 302 GLU A CA 1
ATOM 2243 C C . GLU A 1 302 ? -30.504 14.694 34.978 1.00 38.06 302 GLU A C 1
ATOM 2245 O O . GLU A 1 302 ? -30.213 14.952 33.814 1.00 38.06 302 GLU A O 1
ATOM 2250 N N . ALA A 1 303 ? -29.554 14.520 35.906 1.00 36.75 303 ALA A N 1
ATOM 2251 C CA . ALA A 1 303 ? -28.124 14.737 35.658 1.00 36.75 303 ALA A CA 1
ATOM 2252 C C . ALA A 1 303 ? -27.517 13.684 34.712 1.00 36.75 303 ALA A C 1
ATOM 2254 O O . ALA A 1 303 ? -26.709 14.016 33.841 1.00 36.75 303 ALA A O 1
ATOM 2255 N N . VAL A 1 304 ? -27.935 12.420 34.844 1.00 43.78 304 VAL A N 1
ATOM 2256 C CA . VAL A 1 304 ? -27.497 11.324 33.959 1.00 43.78 304 VAL A CA 1
ATOM 2257 C C . VAL A 1 304 ? -28.087 11.495 32.548 1.00 43.78 304 VAL A C 1
ATOM 2259 O O . VAL A 1 304 ? -27.427 11.187 31.554 1.00 43.78 304 VAL A O 1
ATOM 2262 N N . GLY A 1 305 ? -29.296 12.063 32.445 1.00 36.62 305 GLY A N 1
ATOM 2263 C CA . GLY A 1 305 ? -29.994 12.315 31.181 1.00 36.62 305 GLY A CA 1
ATOM 2264 C C . GLY A 1 305 ? -29.276 13.341 30.314 1.00 36.62 305 GLY A C 1
ATOM 2265 O O . GLY A 1 305 ? -29.031 13.091 29.134 1.00 36.62 305 GLY A O 1
ATOM 2266 N N . THR A 1 306 ? -28.857 14.456 30.912 1.00 36.31 306 THR A N 1
ATOM 2267 C CA . THR A 1 306 ? -28.141 15.534 30.214 1.00 36.31 306 THR A CA 1
ATOM 2268 C C . THR A 1 306 ? -26.760 15.079 29.727 1.00 36.31 306 THR A C 1
ATOM 2270 O O . THR A 1 306 ? -26.385 15.355 28.588 1.00 36.31 306 THR A O 1
ATOM 2273 N N . MET A 1 307 ? -26.029 14.292 30.531 1.00 40.94 307 MET A N 1
ATOM 2274 C CA . MET A 1 307 ? -24.716 13.743 30.150 1.00 40.94 307 MET A CA 1
ATOM 2275 C C . MET A 1 307 ? -24.805 12.705 29.023 1.00 40.94 307 MET A C 1
ATOM 2277 O O . MET A 1 307 ? -23.980 12.717 28.106 1.00 40.94 307 MET A O 1
ATOM 2281 N N . ALA A 1 308 ? -25.815 11.828 29.054 1.00 43.22 308 ALA A N 1
ATOM 2282 C CA . A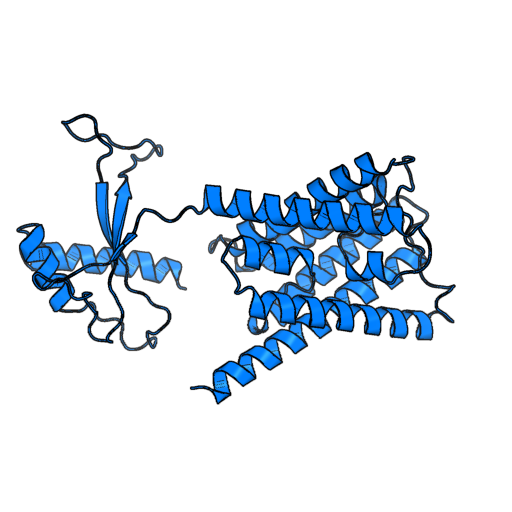LA A 1 308 ? -26.060 10.869 27.978 1.00 43.22 308 ALA A CA 1
ATOM 2283 C C . ALA A 1 308 ? -26.414 11.588 26.667 1.00 43.22 308 ALA A C 1
ATOM 2285 O O . ALA A 1 308 ? -25.898 11.238 25.606 1.00 43.22 308 ALA A O 1
ATOM 2286 N N . HIS A 1 309 ? -27.239 12.635 26.737 1.00 35.69 309 HIS A N 1
ATOM 2287 C CA . HIS A 1 309 ? -27.667 13.392 25.565 1.00 35.69 309 HIS A CA 1
ATOM 2288 C C . HIS A 1 309 ? -26.516 14.172 24.900 1.00 35.69 309 HIS A C 1
ATOM 2290 O O . HIS A 1 309 ? -26.455 14.241 23.667 1.00 35.69 309 HIS A O 1
ATOM 2296 N N . ASP A 1 310 ? -25.578 14.704 25.690 1.00 34.66 310 ASP A N 1
ATOM 2297 C CA . ASP A 1 310 ? -24.367 15.367 25.190 1.00 34.66 310 ASP A CA 1
ATOM 2298 C C . ASP A 1 310 ? -23.319 14.375 24.659 1.00 34.66 310 ASP A C 1
ATOM 2300 O O . ASP A 1 310 ? -22.674 14.646 23.642 1.00 34.66 310 ASP A O 1
ATOM 2304 N N . GLY A 1 311 ? -23.178 13.200 25.283 1.00 39.41 311 GLY A N 1
ATOM 2305 C CA . GLY A 1 311 ? -22.309 12.120 24.802 1.00 39.41 311 GLY A CA 1
ATOM 2306 C C . GLY A 1 311 ? -22.769 11.532 23.462 1.00 39.41 311 GLY A C 1
ATOM 2307 O O . GLY A 1 311 ? -21.957 11.354 22.553 1.00 39.41 311 GLY A O 1
ATOM 2308 N N . ILE A 1 312 ? -24.079 11.313 23.294 1.00 38.88 312 ILE A N 1
ATOM 2309 C CA . ILE A 1 312 ? -24.682 10.850 22.032 1.00 38.88 312 ILE A CA 1
ATOM 2310 C C . ILE A 1 312 ? -24.521 11.898 20.928 1.00 38.88 312 ILE A C 1
ATOM 2312 O O . ILE A 1 312 ? -24.171 11.542 19.805 1.00 38.88 312 ILE A O 1
ATOM 2316 N N . LYS A 1 313 ? -24.726 13.190 21.227 1.00 29.16 313 LYS A N 1
ATOM 2317 C CA . LYS A 1 313 ? -24.513 14.274 20.251 1.00 29.16 313 LYS A CA 1
ATOM 2318 C C . LYS A 1 313 ? -23.061 14.336 19.767 1.00 29.16 313 LYS A C 1
ATOM 2320 O O . LYS A 1 313 ? -22.832 14.487 18.570 1.00 29.16 313 LYS A O 1
ATOM 2325 N N . ARG A 1 314 ? -22.080 14.159 20.661 1.00 32.78 314 ARG A N 1
ATOM 2326 C CA . ARG A 1 314 ? -20.658 14.091 20.270 1.00 32.78 314 ARG A CA 1
ATOM 2327 C C . ARG A 1 314 ? -20.337 12.830 19.462 1.00 32.78 314 ARG A C 1
ATOM 2329 O O . ARG A 1 314 ? -19.616 12.924 18.477 1.00 32.78 314 ARG A O 1
ATOM 2336 N N . GLY A 1 315 ? -20.910 11.678 19.818 1.00 29.34 315 GLY A N 1
ATOM 2337 C CA . GLY A 1 315 ? -20.751 10.428 19.061 1.00 29.34 315 GLY A CA 1
ATOM 2338 C C . GLY A 1 315 ? -21.403 10.451 17.671 1.00 29.34 315 GLY A C 1
ATOM 2339 O O . GLY A 1 315 ? -20.855 9.886 16.730 1.00 29.34 315 GLY A O 1
ATOM 2340 N N . LEU A 1 316 ? -22.537 11.142 17.513 1.00 27.69 316 LEU A N 1
ATOM 2341 C CA . LEU A 1 316 ? -23.216 11.318 16.223 1.00 27.69 316 LEU A CA 1
ATOM 2342 C C . LEU A 1 316 ? -22.442 12.237 15.273 1.00 27.69 316 LEU A C 1
ATOM 2344 O O . LEU A 1 316 ? -22.386 11.945 14.083 1.00 27.69 316 LEU A O 1
ATOM 2348 N N . ASN A 1 317 ? -21.784 13.279 15.789 1.00 28.80 317 ASN A N 1
ATOM 2349 C CA . ASN A 1 317 ? -20.894 14.127 14.985 1.00 28.80 317 ASN A CA 1
ATOM 2350 C C . ASN A 1 317 ? -19.611 13.404 14.530 1.00 28.80 317 ASN A C 1
ATOM 2352 O O . ASN A 1 317 ? -18.921 13.897 13.648 1.00 28.80 317 ASN A O 1
ATOM 2356 N N . HIS A 1 318 ? -19.295 12.239 15.106 1.00 29.91 318 HIS A N 1
ATOM 2357 C CA . HIS A 1 318 ? -18.202 11.365 14.667 1.00 29.91 318 HIS A CA 1
ATOM 2358 C C . HIS A 1 318 ? -18.646 10.260 13.687 1.00 29.91 318 HIS A C 1
ATOM 2360 O O . HIS A 1 318 ? -17.801 9.498 13.222 1.00 29.91 318 HIS A O 1
ATOM 2366 N N . MET A 1 319 ? -19.948 10.144 13.390 1.00 27.25 319 MET A N 1
ATOM 2367 C CA . MET A 1 319 ? -20.534 9.086 12.548 1.00 27.25 319 MET A CA 1
ATOM 2368 C C . MET A 1 319 ? -21.306 9.609 11.321 1.00 27.25 319 M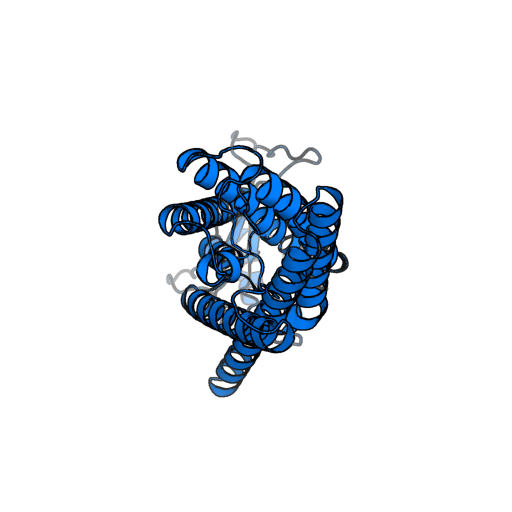ET A C 1
ATOM 2370 O O . MET A 1 319 ? -21.976 8.815 10.655 1.00 27.25 319 MET A O 1
ATOM 2374 N N . MET A 1 320 ? -21.234 10.909 11.026 1.00 26.27 320 MET A N 1
ATOM 2375 C CA . MET A 1 320 ? -21.775 11.518 9.802 1.00 26.27 320 MET A CA 1
ATOM 2376 C C . MET A 1 320 ? -20.653 12.030 8.911 1.00 26.27 320 MET A C 1
ATOM 2378 O O . MET A 1 320 ? -19.674 12.569 9.472 1.00 26.27 320 MET A O 1
#

Sequence (320 aa):
MTTQAKTQGAKALLAEFIGSAALVGGCAYILRKYSDTLNGIIVSSLVCGAIVAAVIYTLDKYSGGHANPMVSLGFAASGRMSWGLAAGYIIAQLLGGVVALIAAAYFTGGFDELEEFNAGSLFDADNIKLVIVSALMTMIFVGGFLLVTGNPYIASAGGLAIGLIFAITMLLGYTYAGDTLVPTYALFSRGGNWAGKAYVILGGVIGSLIAALVWRVFNAKPWRKLMRDDCGNAVKDACGNKMYEVCHERVDKCGNVIMDDCGKPSTYTTIDIDYKKMDQRQRNVPTSAFQYFQQKTGLGAEAVGTMAHDGIKRGLNHMM

pLDDT: mean 76.19, std 20.12, range [26.27, 98.44]

Organism: NCBI:txid1070528

Foldseek 3Di:
DVVVVVVLLVQQLLLLLQLLLQLLLLLFQQCLVQVPDLVSLLVSLLSSLVSQLVSCVPRCVRHNSQLALLLLLLCCLLVNDPPVSSVSSNVSSLNSNVVSLVVNQVVQVHLVSTDAQPFFPQHNDDLVQLLQLLLQLLLQLSLLLLVLCVDPVCVVVSSNSSSVSLSVSCSSSCNGTNANSHLSNLVPRHHDDPSSSVSSVNSSNNNSNVSSVVSCVVPVFADKAQDADPVRHFDAWPVRFGKIKGKDFDADPVRHFDADPVRHGDTDIDIDTPCPPDDPPPPDGGPVVLVVCCVVPVDDSVVSVVVVVVVVVVVVVVVD

InterPro domains:
  IPR000425 Major intrinsic protein [PF00230] (7-215)
  IPR000425 Major intrinsic protein [PR00783] (11-30)
  IPR000425 Major intrinsic protein [PR00783] (48-72)
  IPR000425 Major intrinsic protein [PR00783] (85-104)
  IPR000425 Major intrinsic protein [PR00783] (163-185)
  IPR000425 Major intrinsic protein [PR00783] (198-218)
  IPR023271 Aquaporin-like [G3DSA:1.20.1080.10] (4-231)
  IPR023271 Aquaporin-like [SSF81338] (10-222)
  IPR034294 Aquaporin transporter [PTHR45665] (8-218)

Secondary structure (DSSP, 8-state):
-HHHHHHHHHHHHHHHHHHHHHHHHHHHHHHHHHTTSHHHHHHHHHHHHHHHHHHHHHHHHHH-S--SHHHHHHHHHTTSS-HHHHHHHHHHHHHHHHHHHHHHHHHHTSGGGSPP--TTTTTT--HHHHHHHHHHHHHHHHHHHHHHTT-GGGGGGHHHHHHHHHHHHHHHHHHHH---S-HHHHHHSS-S-HHHHHHHHHHHHHHHHHHHHHHHHHT-PPPEEEPB-TTSPBPB-TTSPBEEEEEEEPB-TTSPBPBPTTSSBPEEEEEEE-GGG--TT--PPPHHHHHHHHHHH---HHHHHHHHHHHHHHHHTT--

Radius of gyration: 24.32 Å; chains: 1; bounding box: 58×39×74 Å